Protein AF-A0AAT9K2T3-F1 (afdb_monomer)

Radius of gyration: 20.76 Å; Cα contacts (8 Å, |Δi|>4): 265; chains: 1; bounding box: 67×66×43 Å

pLDDT: mean 80.85, std 17.97, range [35.72, 98.5]

Nearest PDB structures (foldseek):
  6cz6-assembly1_D  TM=4.481E-01  e=4.795E-01  Mycobacterium tuberculosis H37Rv

Sequence (200 aa):
MRFNRRWRYGLGLSALLIVLGVQGRQQWQQQRWADTLGITASALPSDRLVTLADWQRRLEPRQFTPNQQQQLQPLLIRLQRLGISVELEAEPHDRYAGLWLPSQRQIRLNPRLLRSPTALLHSLSHESVHVAQSCRSNFLWGYSPVPLGLPTTPAARQRVDRSLLYQNYPGDRRVEYEAHTYAQQPEQVVQILNETCPES

Mean predicted aligned error: 9.8 Å

Organism: NCBI:txid2283154

Foldseek 3Di:
DDDDDDDDPDPPPVVVVVVVVVVVLQVVLQVQCCVPQVFNQHDDDDQACQAQVSLQSLLPVDGDDPVLNVLVGLLSVLLVLLVAGEGEDSHADDQDQWDDQQQVSYIYGHSNCSPDSQSNQLRSLLSLLQVLQSLQVPPPRHDGGDAPPDDFDPVQVVVQCPDPNNVPPPDDCNSSRRSSRCSNPSVVSSVSSPVRPDRD

Secondary structure (DSSP, 8-state):
---------SSHHHHHHHHHHHHHHHHHHHHHHHHHHS------S-S---SHHHHHHHHTT----HHHHHHHHHHHHHHHHTT-EEEE-SS--SS-SEEEEGGGTEEEE-GGGGG-HHHHHHHHHHHHHHHHHHHTTTS-TTSPP--------HHHHHHHHT-HHHHT--S-HHHHHHHH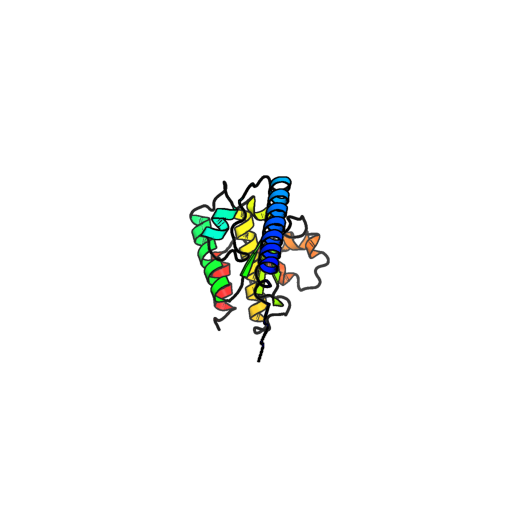HHTT-HHHHHHHHHHH----

Solvent-accessible surface area (backbone atoms only — not comparable to full-atom values): 11365 Å² total; per-residue (Å²): 136,94,82,89,77,87,88,89,83,74,73,64,64,61,54,50,52,51,52,52,52,54,51,53,51,50,53,51,42,41,51,54,39,28,76,74,69,76,39,80,47,76,88,68,98,62,93,58,52,67,47,65,69,50,51,41,61,60,24,47,97,48,69,65,51,74,67,53,45,67,40,45,44,60,40,39,53,51,39,48,72,71,65,36,47,40,34,69,45,86,63,69,71,90,83,59,60,52,44,66,36,50,70,71,36,32,38,38,30,31,50,65,35,52,81,34,60,66,57,36,53,26,37,53,23,21,38,48,38,44,50,24,19,29,30,66,69,69,68,58,68,56,53,78,59,42,66,81,79,62,80,64,43,72,68,22,42,52,53,47,74,71,29,77,82,48,70,77,51,90,64,71,64,59,39,54,19,33,20,54,47,38,15,86,34,40,66,59,41,44,51,49,35,61,75,41,42,76,80,131

Structure (mmCIF, N/CA/C/O backbone):
data_AF-A0AAT9K2T3-F1
#
_entry.id   AF-A0AAT9K2T3-F1
#
loop_
_atom_site.group_PDB
_atom_site.id
_atom_site.type_symbol
_atom_site.label_atom_id
_atom_site.label_alt_id
_atom_site.label_comp_id
_atom_site.label_asym_id
_atom_site.label_entity_id
_atom_site.label_seq_id
_atom_site.pdbx_PDB_ins_code
_atom_site.Cartn_x
_atom_site.Cartn_y
_atom_site.Cartn_z
_atom_site.occupancy
_atom_site.B_iso_or_equiv
_atom_site.auth_seq_id
_atom_site.auth_comp_id
_atom_site.auth_asym_id
_atom_site.auth_atom_id
_atom_site.pdbx_PDB_model_num
ATOM 1 N N . MET A 1 1 ? -50.226 -51.036 -0.347 1.00 38.22 1 MET A N 1
ATOM 2 C CA . MET A 1 1 ? -48.760 -51.092 -0.144 1.00 38.22 1 MET A CA 1
ATOM 3 C C . MET A 1 1 ? -48.348 -49.920 0.736 1.00 38.22 1 MET A C 1
ATOM 5 O O . MET A 1 1 ? -48.689 -48.790 0.418 1.00 38.22 1 MET A O 1
ATOM 9 N N . ARG A 1 2 ? -47.713 -50.194 1.883 1.00 43.47 2 ARG A N 1
ATOM 10 C CA . ARG A 1 2 ? -47.207 -49.183 2.826 1.00 43.47 2 ARG A CA 1
ATOM 11 C C . ARG A 1 2 ? -45.924 -48.569 2.262 1.00 43.47 2 ARG A C 1
ATOM 13 O O . ARG A 1 2 ? -44.988 -49.317 2.007 1.00 43.47 2 ARG A O 1
ATOM 20 N N . PHE A 1 3 ? -45.847 -47.243 2.160 1.00 35.72 3 PHE A N 1
ATOM 21 C CA . PHE A 1 3 ? -44.565 -46.543 2.067 1.00 35.72 3 PHE A CA 1
ATOM 22 C C . PHE A 1 3 ? -44.428 -45.551 3.216 1.00 35.72 3 PHE A C 1
ATOM 24 O O . PHE A 1 3 ? -45.118 -44.543 3.314 1.00 35.72 3 PHE A O 1
ATOM 31 N N . ASN A 1 4 ? -43.517 -45.917 4.107 1.00 43.00 4 ASN A N 1
ATOM 32 C CA . ASN A 1 4 ? -43.010 -45.143 5.219 1.00 43.00 4 ASN A CA 1
ATOM 33 C C . ASN A 1 4 ? -41.849 -44.294 4.672 1.00 43.00 4 ASN A C 1
ATOM 35 O O . ASN A 1 4 ? -40.888 -44.870 4.167 1.00 43.00 4 ASN A O 1
ATOM 39 N N . ARG A 1 5 ? -41.893 -42.962 4.765 1.00 43.00 5 ARG A N 1
ATOM 40 C CA . ARG A 1 5 ? -40.693 -42.115 4.624 1.00 43.00 5 ARG A CA 1
ATOM 41 C C . ARG A 1 5 ? -40.755 -40.947 5.607 1.00 43.00 5 ARG A C 1
ATOM 43 O O . ARG A 1 5 ? -41.203 -39.848 5.302 1.00 43.00 5 ARG A O 1
ATOM 50 N N . ARG A 1 6 ? -40.255 -41.236 6.815 1.00 47.97 6 ARG A N 1
ATOM 51 C CA . ARG A 1 6 ? -39.480 -40.292 7.637 1.00 47.97 6 ARG A CA 1
ATOM 52 C C . ARG A 1 6 ? -38.368 -39.656 6.786 1.00 47.97 6 ARG A C 1
ATOM 54 O O . ARG A 1 6 ? -37.962 -40.260 5.801 1.00 47.97 6 ARG A O 1
ATOM 61 N N . TRP A 1 7 ? -37.884 -38.500 7.248 1.00 40.47 7 TRP A N 1
ATOM 62 C CA . TRP A 1 7 ? -36.722 -37.688 6.825 1.00 40.47 7 TRP A CA 1
ATOM 63 C C . TRP A 1 7 ? -37.124 -36.268 6.403 1.00 40.47 7 TRP A C 1
ATOM 65 O O . TRP A 1 7 ? -37.109 -35.898 5.236 1.00 40.47 7 TRP A O 1
ATOM 75 N N . ARG A 1 8 ? -37.467 -35.451 7.407 1.00 42.19 8 ARG A N 1
ATOM 76 C CA . ARG A 1 8 ? -37.588 -33.988 7.305 1.00 42.19 8 ARG A CA 1
ATOM 77 C C . ARG A 1 8 ? -36.987 -33.285 8.532 1.00 42.19 8 ARG A C 1
ATOM 79 O O . ARG A 1 8 ? -37.580 -32.363 9.052 1.00 42.19 8 ARG A O 1
ATOM 86 N N . TYR A 1 9 ? -35.816 -33.706 9.012 1.00 43.44 9 TYR A N 1
ATOM 87 C CA . TYR A 1 9 ? -35.087 -32.982 10.070 1.00 43.44 9 TYR A CA 1
ATOM 88 C C . TYR A 1 9 ? -33.577 -33.206 9.921 1.00 43.44 9 TYR A C 1
ATOM 90 O O . TYR A 1 9 ? -32.985 -33.990 10.648 1.00 43.44 9 TYR A O 1
ATOM 98 N N . GLY A 1 10 ? -32.958 -32.575 8.921 1.00 39.00 10 GLY A N 1
ATOM 99 C CA . GLY A 1 10 ? -31.502 -32.658 8.709 1.00 39.00 10 GLY A CA 1
ATOM 100 C C . GLY A 1 10 ? -30.828 -31.335 8.340 1.00 39.00 10 GLY A C 1
ATOM 101 O O . GLY A 1 10 ? -29.620 -31.217 8.473 1.00 39.00 10 GLY A O 1
ATOM 102 N N . LEU A 1 11 ? -31.591 -30.318 7.928 1.00 43.44 11 LEU A N 1
ATOM 103 C CA . LEU A 1 11 ? -31.033 -29.054 7.426 1.00 43.44 11 LEU A CA 1
ATOM 104 C C . LEU A 1 11 ? -30.959 -27.933 8.482 1.00 43.44 11 LEU A C 1
ATOM 106 O O . LEU A 1 11 ? -30.308 -26.924 8.245 1.00 43.44 11 LEU A O 1
ATOM 110 N N . GLY A 1 12 ? -31.587 -28.099 9.654 1.00 38.41 12 GLY A N 1
ATOM 111 C CA . GLY A 1 12 ? -31.641 -27.053 10.689 1.00 38.41 12 GLY A CA 1
ATOM 112 C C . GLY A 1 12 ? -30.427 -27.004 11.624 1.00 38.41 12 GLY A C 1
ATOM 113 O O . GLY A 1 12 ? -29.966 -25.923 11.970 1.00 38.41 12 GLY A O 1
ATOM 114 N N . LEU A 1 13 ? -29.876 -28.160 12.010 1.00 41.47 13 LEU A N 1
ATOM 115 C CA . LEU A 1 13 ? -28.789 -28.249 13.000 1.00 41.47 13 LEU A CA 1
ATOM 116 C C . LEU A 1 13 ? -27.430 -27.812 12.438 1.00 41.47 13 LEU A C 1
ATOM 118 O O . LEU A 1 13 ? -26.680 -27.119 13.120 1.00 41.47 13 LEU A O 1
ATOM 122 N N . SER A 1 14 ? -27.127 -28.159 11.185 1.00 42.78 14 SER A N 1
ATOM 123 C CA . SER A 1 14 ? -25.863 -27.784 10.539 1.00 42.78 14 SER A CA 1
ATOM 124 C C . SER A 1 14 ? -25.768 -26.278 10.290 1.00 42.78 14 SER A C 1
ATOM 126 O O . SER A 1 14 ? -24.722 -25.688 10.538 1.00 42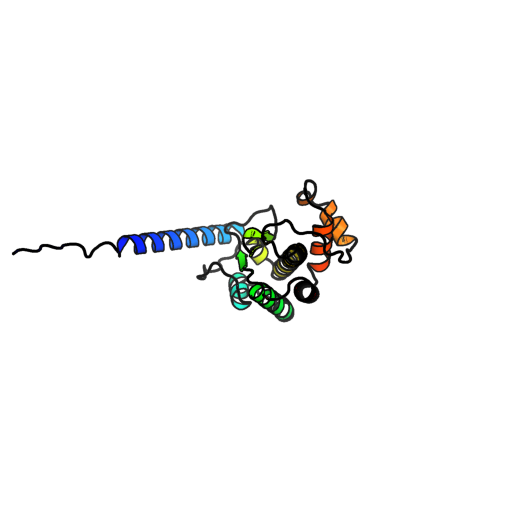.78 14 SER A O 1
ATOM 128 N N . ALA A 1 15 ? -26.864 -25.635 9.873 1.00 46.19 15 ALA A N 1
ATOM 129 C CA . ALA A 1 15 ? -26.910 -24.183 9.709 1.00 46.19 15 ALA A CA 1
ATOM 130 C C . ALA A 1 15 ? -26.768 -23.452 11.056 1.00 46.19 15 ALA A C 1
ATOM 132 O O . ALA A 1 15 ? -26.025 -22.477 11.140 1.00 46.19 15 ALA A O 1
ATOM 133 N N . LEU A 1 16 ? -27.406 -23.954 12.122 1.00 47.34 16 LEU A N 1
ATOM 134 C CA . LEU A 1 16 ? -27.295 -23.374 13.465 1.00 47.34 16 LEU A CA 1
ATOM 135 C C . LEU A 1 16 ? -25.858 -23.441 14.008 1.00 47.34 16 LEU A C 1
ATOM 137 O O . LEU A 1 16 ? -25.359 -22.460 14.550 1.00 47.34 16 LEU A O 1
ATOM 141 N N . LEU A 1 17 ? -25.174 -24.577 13.829 1.00 50.47 17 LEU A N 1
ATOM 142 C CA . LEU A 1 17 ? -23.786 -24.765 14.267 1.00 50.47 17 LEU A CA 1
ATOM 143 C C . LEU A 1 17 ? -22.800 -23.888 13.482 1.00 50.47 17 LEU A C 1
ATOM 145 O O . LEU A 1 17 ? -21.869 -23.342 14.071 1.00 50.47 17 LEU A O 1
ATOM 149 N N . ILE A 1 18 ? -23.020 -23.707 12.1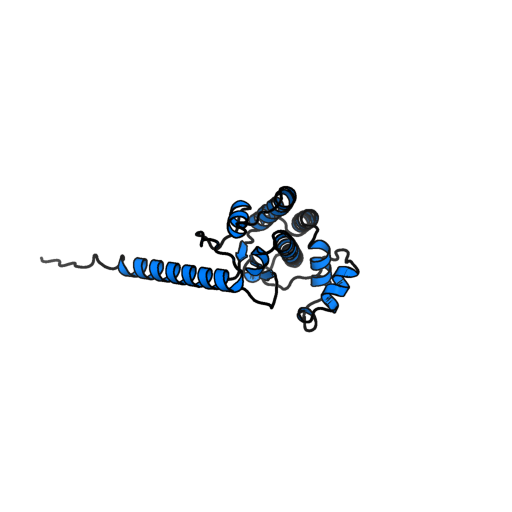76 1.00 56.25 18 ILE A N 1
ATOM 150 C CA . ILE A 1 18 ? -22.214 -22.802 11.344 1.00 56.25 18 ILE A CA 1
ATOM 151 C C . ILE A 1 18 ? -22.405 -21.348 11.795 1.00 56.25 18 ILE A C 1
ATOM 153 O O . ILE A 1 18 ? -21.423 -20.633 11.974 1.00 56.25 18 ILE A O 1
ATOM 157 N N . VAL A 1 19 ? -23.647 -20.917 12.037 1.00 52.69 19 VAL A N 1
ATOM 158 C CA . VAL A 1 19 ? -23.946 -19.553 12.503 1.00 52.69 19 VAL A CA 1
ATOM 159 C C . VAL A 1 19 ? -23.335 -19.289 13.883 1.00 52.69 19 VAL A C 1
ATOM 161 O O . VAL A 1 19 ? -22.675 -18.268 14.061 1.00 52.69 19 VAL A O 1
ATOM 164 N N . LEU A 1 20 ? -23.468 -20.226 14.828 1.00 59.44 20 LEU A N 1
ATOM 165 C CA . LEU A 1 20 ? -22.867 -20.116 16.164 1.00 59.44 20 LEU A CA 1
ATOM 166 C C . LEU A 1 20 ? -21.330 -20.090 16.111 1.00 59.44 20 LEU A C 1
ATOM 168 O O . LEU A 1 20 ? -20.702 -19.308 16.823 1.00 59.44 20 LEU A O 1
ATOM 172 N N . GLY A 1 21 ? -20.715 -20.895 15.239 1.00 58.31 21 GLY A N 1
ATOM 173 C CA . GLY A 1 21 ? -19.263 -20.905 15.043 1.00 58.31 21 GLY A CA 1
ATOM 174 C C . GLY A 1 21 ? -18.723 -19.602 14.441 1.00 58.31 21 GLY A C 1
ATOM 175 O O . GLY A 1 21 ? -17.701 -19.087 14.897 1.00 58.31 21 GLY A O 1
ATOM 176 N N . VAL A 1 22 ? -19.422 -19.032 13.452 1.00 58.19 22 VAL A N 1
ATOM 177 C CA . VAL A 1 22 ? -19.062 -17.740 12.838 1.00 58.19 22 VAL A CA 1
ATOM 178 C C . VAL A 1 22 ? -19.217 -16.596 13.842 1.00 58.19 22 VAL A C 1
ATOM 180 O O . VAL A 1 22 ? -18.306 -15.779 13.974 1.00 58.19 22 VAL A O 1
ATOM 183 N N . GLN A 1 23 ? -20.319 -16.570 14.597 1.00 60.38 23 GLN A N 1
ATOM 184 C CA . GLN A 1 23 ? -20.562 -15.557 15.628 1.00 60.38 23 GLN A CA 1
ATOM 185 C C . GLN A 1 23 ? -19.525 -15.624 16.757 1.00 60.38 23 GLN A C 1
ATOM 187 O O . GLN A 1 23 ? -18.957 -14.597 17.122 1.00 60.38 23 GLN A O 1
ATOM 192 N N . GLY A 1 24 ? -19.203 -16.824 17.253 1.00 63.22 24 GLY A N 1
ATOM 193 C CA . GLY A 1 24 ? -18.192 -17.002 18.299 1.00 63.22 24 GLY A CA 1
ATOM 194 C C . GLY A 1 24 ? -16.796 -16.545 17.863 1.00 63.22 24 GLY A C 1
ATOM 195 O O . GLY A 1 24 ? -16.094 -15.877 18.623 1.00 63.22 24 GLY A O 1
ATOM 196 N N . ARG A 1 25 ? -16.405 -16.829 16.612 1.00 63.31 25 ARG A N 1
ATOM 197 C CA . ARG A 1 25 ? -15.122 -16.372 16.054 1.00 63.31 25 ARG A CA 1
ATOM 198 C C . ARG A 1 25 ? -15.059 -14.849 15.931 1.00 63.31 25 ARG A C 1
ATOM 200 O O . ARG A 1 25 ? -14.045 -14.258 16.296 1.00 63.31 25 ARG A O 1
ATOM 207 N N . GLN A 1 26 ? -16.131 -14.219 15.451 1.00 64.25 26 GLN A N 1
ATOM 208 C CA . GLN A 1 26 ? -16.213 -12.761 15.331 1.00 64.25 26 GLN A CA 1
ATOM 209 C C . GLN A 1 26 ? -16.129 -12.079 16.698 1.00 64.25 26 GLN A C 1
ATOM 211 O O . GLN A 1 26 ? -15.346 -11.148 16.875 1.00 64.25 26 GLN A O 1
ATOM 216 N N . GLN A 1 27 ? -16.874 -12.582 17.681 1.00 66.56 27 GLN A N 1
ATOM 217 C CA . GLN A 1 27 ? -16.898 -12.028 19.032 1.00 66.56 27 GLN A CA 1
ATOM 218 C C . GLN A 1 27 ? -15.528 -12.145 19.720 1.00 66.56 27 GLN A C 1
ATOM 220 O O . GLN A 1 27 ? -15.064 -11.203 20.363 1.00 66.56 27 GLN A O 1
ATOM 225 N N . TRP A 1 28 ? -14.823 -13.261 19.507 1.00 67.88 28 TRP A N 1
ATOM 226 C CA . TRP A 1 28 ? -13.450 -13.441 19.980 1.00 67.88 28 TRP A CA 1
ATOM 227 C C . TRP A 1 28 ? -12.461 -12.454 19.336 1.00 67.88 28 TRP A C 1
ATOM 229 O O . TRP A 1 28 ? -11.635 -11.864 20.035 1.00 67.88 28 TRP A O 1
ATOM 239 N N . GLN A 1 29 ? -12.555 -12.227 18.020 1.00 68.38 29 GLN A N 1
ATOM 240 C CA . GLN A 1 29 ? -11.700 -11.258 17.320 1.00 68.38 29 GLN A CA 1
ATOM 241 C C . GLN A 1 29 ? -11.932 -9.830 17.825 1.00 68.38 29 GLN A C 1
ATOM 243 O O . GLN A 1 29 ? -10.971 -9.099 18.060 1.00 68.38 29 GLN A O 1
ATOM 248 N N . GLN A 1 30 ? -13.194 -9.449 18.040 1.00 68.25 30 GLN A N 1
ATOM 249 C CA . GLN A 1 30 ? -13.545 -8.140 18.591 1.00 68.25 30 GLN A CA 1
ATOM 250 C C . GLN A 1 30 ? -12.942 -7.924 19.974 1.00 68.25 30 GLN A C 1
ATOM 252 O O . GLN A 1 30 ? -12.357 -6.870 20.213 1.00 68.25 30 GLN A O 1
ATOM 257 N N . GLN A 1 31 ? -13.040 -8.919 20.861 1.00 69.50 31 GLN A N 1
ATOM 258 C CA . GLN A 1 31 ? -12.459 -8.820 22.197 1.00 69.50 31 GLN A CA 1
ATOM 259 C C . GLN A 1 31 ? -10.939 -8.629 22.117 1.00 69.50 31 GLN A C 1
ATOM 261 O O . GLN A 1 31 ? -10.398 -7.690 22.691 1.00 69.50 31 GLN A O 1
ATOM 266 N N . ARG A 1 32 ? -10.255 -9.438 21.298 1.00 71.75 32 ARG A N 1
ATOM 267 C CA . ARG A 1 32 ? -8.808 -9.314 21.048 1.00 71.75 32 ARG A CA 1
ATOM 268 C C . ARG A 1 32 ? -8.412 -7.930 20.525 1.00 71.75 32 ARG A C 1
ATOM 270 O O . ARG A 1 32 ? -7.390 -7.384 20.946 1.00 71.75 32 ARG A O 1
ATOM 277 N N . TRP A 1 33 ? -9.180 -7.366 19.592 1.00 73.19 33 TRP A N 1
ATOM 278 C CA . TRP A 1 33 ? -8.918 -6.030 19.050 1.00 73.19 33 TRP A CA 1
ATOM 279 C C . TRP A 1 33 ? -9.200 -4.938 20.077 1.00 73.19 33 TRP A C 1
ATOM 281 O O . TRP A 1 33 ? -8.404 -4.010 20.179 1.00 73.19 33 TRP A O 1
ATOM 291 N N . ALA A 1 34 ? -10.265 -5.053 20.868 1.00 71.69 34 ALA A N 1
ATOM 292 C CA . ALA A 1 34 ? -10.543 -4.124 21.957 1.00 71.69 34 ALA A CA 1
ATOM 293 C C . ALA A 1 34 ? -9.389 -4.112 22.969 1.00 71.69 34 ALA A C 1
ATOM 295 O O . ALA A 1 34 ? -8.832 -3.047 23.236 1.00 71.69 34 ALA A O 1
ATOM 296 N N . ASP A 1 35 ? -8.954 -5.291 23.418 1.00 72.44 35 ASP A N 1
ATOM 297 C CA . ASP A 1 35 ? -7.878 -5.454 24.400 1.00 72.44 35 ASP A CA 1
ATOM 298 C C . ASP A 1 35 ? -6.530 -4.927 23.876 1.00 72.44 35 ASP A C 1
ATOM 300 O O . ASP A 1 35 ? -5.777 -4.274 24.596 1.00 72.44 35 ASP A O 1
ATOM 304 N N . THR A 1 36 ? -6.217 -5.182 22.599 1.00 65.94 36 THR A N 1
ATOM 305 C CA . THR A 1 36 ? -4.901 -4.844 22.026 1.00 65.94 36 THR A CA 1
ATOM 306 C C . THR A 1 36 ? -4.850 -3.435 21.449 1.00 65.94 36 THR A C 1
ATOM 308 O O . THR A 1 36 ? -3.809 -2.777 21.500 1.00 65.94 36 THR A O 1
ATOM 311 N N . LEU A 1 37 ? -5.945 -2.982 20.830 1.00 69.56 37 LEU A N 1
ATOM 312 C CA . LEU A 1 37 ? -6.004 -1.754 20.037 1.00 69.56 37 LEU A CA 1
ATOM 313 C C . LEU A 1 37 ? -6.676 -0.591 20.763 1.00 69.56 37 LEU A C 1
ATOM 315 O O . LEU A 1 37 ? -6.366 0.551 20.413 1.00 69.56 37 LEU A O 1
ATOM 319 N N . GLY A 1 38 ? -7.523 -0.861 21.762 1.00 63.91 38 GLY A N 1
ATOM 320 C CA . GLY A 1 38 ? -8.416 0.130 22.366 1.00 63.91 38 GLY A CA 1
ATOM 321 C C . GLY A 1 38 ? -9.535 0.568 21.414 1.00 63.91 38 GLY A C 1
ATOM 322 O O . GLY A 1 38 ? -10.011 1.696 21.504 1.00 63.91 38 GLY A O 1
ATOM 323 N N . ILE A 1 39 ? -9.892 -0.284 20.446 1.00 62.56 39 ILE A N 1
ATOM 324 C CA . ILE A 1 39 ? -10.915 -0.019 19.426 1.00 62.56 39 ILE A CA 1
ATOM 325 C C . ILE A 1 39 ? -12.056 -1.013 19.647 1.00 62.56 39 ILE A C 1
ATOM 327 O O . ILE A 1 39 ? -11.852 -2.218 19.546 1.00 62.56 39 ILE A O 1
ATOM 331 N N . THR A 1 40 ? -13.257 -0.515 19.933 1.00 58.69 40 THR A N 1
ATOM 332 C CA . THR A 1 40 ? -14.465 -1.321 20.195 1.00 58.69 40 THR A CA 1
ATOM 333 C C . THR A 1 40 ? -15.299 -1.582 18.935 1.00 58.69 40 THR A C 1
ATOM 335 O O . THR A 1 40 ? -16.471 -1.941 19.035 1.00 58.69 40 THR A O 1
ATOM 338 N N . ALA A 1 41 ? -14.712 -1.387 17.746 1.00 55.81 41 ALA A N 1
ATOM 339 C CA . ALA A 1 41 ? -15.420 -1.433 16.470 1.00 55.81 41 ALA A CA 1
ATOM 340 C C . ALA A 1 41 ? -16.231 -2.732 16.310 1.00 55.81 41 ALA A C 1
ATOM 342 O O . ALA A 1 41 ? -15.727 -3.851 16.453 1.00 55.81 41 ALA A O 1
ATOM 343 N N . SER A 1 42 ? -17.515 -2.573 15.999 1.00 51.69 42 SER A N 1
ATOM 344 C CA . SER A 1 42 ? -18.462 -3.662 15.779 1.00 51.69 42 SER A CA 1
ATOM 345 C C . SER A 1 42 ? -18.025 -4.539 14.600 1.00 51.69 42 SER A C 1
ATOM 347 O O . SER A 1 42 ? -17.562 -4.044 13.571 1.00 51.69 42 SER A O 1
ATOM 349 N N . ALA A 1 43 ? -18.175 -5.859 14.729 1.00 47.91 43 ALA A N 1
ATOM 350 C CA . ALA A 1 43 ? -18.007 -6.810 13.645 1.00 47.91 43 ALA A CA 1
ATOM 351 C C . ALA A 1 43 ? -19.102 -6.544 12.610 1.00 47.91 43 ALA A C 1
ATOM 353 O O . ALA A 1 43 ? -20.269 -6.857 12.825 1.00 47.91 43 ALA A O 1
ATOM 354 N N . LEU A 1 44 ? -18.730 -5.924 11.494 1.00 51.06 44 LEU A N 1
ATOM 355 C CA . LEU A 1 44 ? -19.618 -5.804 10.347 1.00 51.06 44 LEU A CA 1
ATOM 356 C C . LEU A 1 44 ? -19.486 -7.047 9.463 1.00 51.06 44 LEU A C 1
ATOM 358 O O . LEU A 1 44 ? -18.367 -7.539 9.278 1.00 51.06 44 LEU A O 1
ATOM 362 N N . PRO A 1 45 ? -20.599 -7.552 8.908 1.00 40.97 45 PRO A N 1
ATOM 363 C CA . PRO A 1 45 ? -20.578 -8.697 8.017 1.00 40.97 45 PRO A CA 1
ATOM 364 C C . PRO A 1 45 ? -19.929 -8.298 6.687 1.00 40.97 45 PRO A C 1
ATOM 366 O O . PRO A 1 45 ? -20.557 -7.672 5.839 1.00 40.97 45 PRO A O 1
ATOM 369 N N . SER A 1 46 ? -18.643 -8.601 6.533 1.00 49.53 46 SER A N 1
ATOM 370 C CA . SER A 1 46 ? -18.041 -9.221 5.343 1.00 49.53 46 SER A CA 1
ATOM 371 C C . SER A 1 46 ? -16.518 -9.142 5.413 1.00 49.53 46 SER A C 1
ATOM 373 O O . SER A 1 46 ? -15.935 -8.127 5.794 1.00 49.53 46 SER A O 1
ATOM 375 N N . ASP A 1 47 ? -15.891 -10.225 4.970 1.00 51.19 47 ASP A N 1
ATOM 376 C CA . ASP A 1 47 ? -14.454 -10.366 4.745 1.00 51.19 47 ASP A CA 1
ATOM 377 C C . ASP A 1 47 ? -13.983 -9.605 3.486 1.00 51.19 47 ASP A C 1
ATOM 379 O O . ASP A 1 47 ? -13.008 -9.992 2.863 1.00 51.19 47 ASP A O 1
ATOM 383 N N . ARG A 1 48 ? -14.677 -8.549 3.031 1.00 56.41 48 ARG A N 1
ATOM 384 C CA . ARG A 1 48 ? -14.213 -7.728 1.900 1.00 56.41 48 ARG A CA 1
ATOM 385 C C . ARG A 1 48 ? -14.411 -6.255 2.215 1.00 56.41 48 ARG A C 1
ATOM 387 O O . ARG A 1 48 ? -15.525 -5.744 2.173 1.00 56.41 48 ARG A O 1
ATOM 394 N N . LEU A 1 49 ? -13.319 -5.562 2.512 1.00 67.12 49 LEU A N 1
ATOM 395 C CA . LEU A 1 49 ? -13.322 -4.119 2.730 1.00 67.12 49 LEU A CA 1
ATOM 396 C C . LEU A 1 49 ? -13.207 -3.431 1.366 1.00 67.12 49 LEU A C 1
ATOM 398 O O . LEU A 1 49 ? -12.137 -2.978 0.962 1.00 67.12 49 LEU A O 1
ATOM 402 N N . VAL A 1 50 ? -14.315 -3.448 0.621 1.00 71.75 50 VAL A N 1
ATOM 403 C CA . VAL A 1 50 ? -14.353 -3.055 -0.798 1.00 71.75 50 VAL A CA 1
ATOM 404 C C . VAL A 1 50 ? -14.486 -1.545 -0.958 1.00 71.75 50 VAL A C 1
ATOM 406 O O . VAL A 1 50 ? -13.890 -0.959 -1.856 1.00 71.75 50 VAL A O 1
ATOM 409 N N . THR A 1 51 ? -15.275 -0.901 -0.101 1.00 82.19 51 THR A N 1
ATOM 410 C CA . THR A 1 51 ? -15.647 0.507 -0.259 1.00 82.19 51 THR A CA 1
ATOM 411 C C . THR A 1 51 ? -14.997 1.398 0.793 1.00 82.19 51 THR A C 1
ATOM 413 O O . THR A 1 51 ? -14.656 0.960 1.893 1.00 82.19 51 THR A O 1
ATOM 416 N N . LEU A 1 52 ? -14.889 2.696 0.493 1.00 86.25 52 LEU A N 1
ATOM 417 C CA . LEU A 1 52 ? -14.467 3.702 1.474 1.00 86.25 52 LEU A CA 1
ATOM 418 C C . LEU A 1 52 ? -15.343 3.664 2.741 1.00 86.25 52 LEU A C 1
ATOM 420 O O . LEU A 1 52 ? -14.829 3.806 3.848 1.00 86.25 52 LEU A O 1
ATOM 424 N N . ALA A 1 53 ? -16.649 3.425 2.588 1.00 85.88 53 ALA A N 1
ATOM 425 C CA . ALA A 1 53 ? -17.582 3.323 3.706 1.00 85.88 53 ALA A CA 1
ATOM 426 C C . ALA A 1 53 ? -17.294 2.108 4.605 1.00 85.88 53 ALA A C 1
ATOM 428 O O . ALA A 1 53 ? -17.479 2.182 5.819 1.00 85.88 53 ALA A O 1
ATOM 429 N N . ASP A 1 54 ? -16.809 0.997 4.044 1.00 85.31 54 ASP A N 1
ATOM 430 C CA . ASP A 1 54 ? -16.393 -0.167 4.833 1.00 85.31 54 ASP A CA 1
ATOM 431 C C . ASP A 1 54 ? -15.210 0.184 5.731 1.00 85.31 54 ASP A C 1
ATOM 433 O O . ASP A 1 54 ? -15.246 -0.072 6.935 1.00 85.31 54 ASP A O 1
ATOM 437 N N . TRP A 1 55 ? -14.198 0.841 5.164 1.00 86.62 55 TRP A N 1
ATOM 438 C CA . TRP A 1 55 ? -13.014 1.271 5.905 1.00 86.62 55 TRP A CA 1
ATOM 439 C C . TRP A 1 55 ? -13.325 2.340 6.949 1.00 86.62 55 TRP A C 1
ATOM 441 O O . TRP A 1 55 ? -12.847 2.251 8.079 1.00 86.62 55 TRP A O 1
ATOM 451 N N . GLN A 1 56 ? -14.169 3.313 6.608 1.00 87.38 56 GLN A N 1
ATOM 452 C CA . GLN A 1 56 ? -14.571 4.377 7.522 1.00 87.38 56 GLN A CA 1
ATOM 453 C C . GLN A 1 56 ? -15.262 3.812 8.771 1.00 87.38 56 GLN A C 1
ATOM 455 O O . GLN A 1 56 ? -14.930 4.208 9.886 1.00 87.38 56 GLN A O 1
ATOM 460 N N . ARG A 1 57 ? -16.135 2.810 8.609 1.00 84.12 57 ARG A N 1
ATOM 461 C CA . ARG A 1 57 ? -16.781 2.130 9.743 1.00 84.12 57 ARG A CA 1
ATOM 462 C C . ARG A 1 57 ? -15.792 1.388 10.648 1.00 84.12 57 ARG A C 1
ATOM 464 O O . ARG A 1 57 ? -16.039 1.254 11.840 1.00 84.12 57 ARG A O 1
ATOM 471 N N . ARG A 1 58 ? -14.665 0.900 10.115 1.00 80.94 58 ARG A N 1
ATOM 472 C CA . ARG A 1 58 ? -13.626 0.222 10.919 1.00 80.94 58 ARG A CA 1
ATOM 473 C C . ARG A 1 58 ? -12.714 1.175 11.682 1.00 80.94 58 ARG A C 1
ATOM 475 O O . ARG A 1 58 ? -12.073 0.744 12.635 1.00 80.94 58 ARG A O 1
ATOM 482 N N . LEU A 1 59 ? -12.647 2.439 11.277 1.00 84.62 59 LEU A N 1
ATOM 483 C CA . LEU A 1 59 ? -11.794 3.438 11.915 1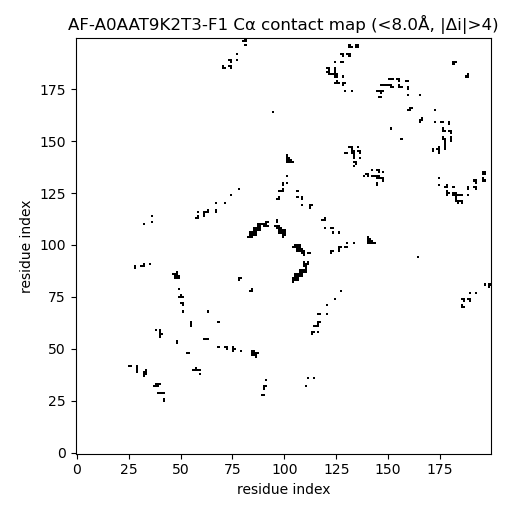.00 84.62 59 LEU A CA 1
ATOM 484 C C . LEU A 1 59 ? -12.450 4.141 13.108 1.00 84.62 59 LEU A C 1
ATOM 486 O O . LEU A 1 59 ? -11.730 4.768 13.887 1.00 84.62 59 LEU A O 1
ATOM 490 N N . GLU A 1 60 ? -13.771 4.043 13.284 1.00 76.19 60 GLU A N 1
ATOM 491 C CA . GLU A 1 60 ? -14.498 4.791 14.315 1.00 76.19 60 GLU A CA 1
ATOM 492 C C . GLU A 1 60 ? -13.900 4.626 15.733 1.00 76.19 60 GLU A C 1
ATOM 494 O O . GLU A 1 60 ? -13.512 3.522 16.128 1.00 76.19 60 GLU A O 1
ATOM 499 N N . PRO A 1 61 ? -13.789 5.724 16.514 1.00 76.75 61 PRO A N 1
ATOM 500 C CA . PRO A 1 61 ? -14.289 7.078 16.227 1.00 76.75 61 PRO A CA 1
ATOM 501 C C . PRO A 1 61 ? -13.385 7.914 15.298 1.00 76.75 61 PRO A C 1
ATOM 503 O O . PRO A 1 61 ? -13.687 9.074 15.028 1.00 76.75 61 PRO A O 1
ATOM 506 N N . ARG A 1 62 ? -12.263 7.367 14.814 1.00 85.44 62 ARG A N 1
ATOM 507 C CA . ARG A 1 62 ? -11.377 8.060 13.865 1.00 85.44 62 ARG A CA 1
ATOM 508 C C . ARG A 1 62 ? -11.992 8.054 12.470 1.00 85.44 62 ARG A C 1
ATOM 510 O O . ARG A 1 62 ? -12.764 7.168 12.109 1.00 85.44 62 ARG A O 1
ATOM 517 N N . GLN A 1 63 ? -11.621 9.043 11.665 1.00 88.25 63 GLN A N 1
ATOM 518 C CA . GLN A 1 63 ? -12.125 9.177 10.303 1.00 88.25 63 GLN A CA 1
ATOM 519 C C . GLN A 1 63 ? -11.018 9.588 9.34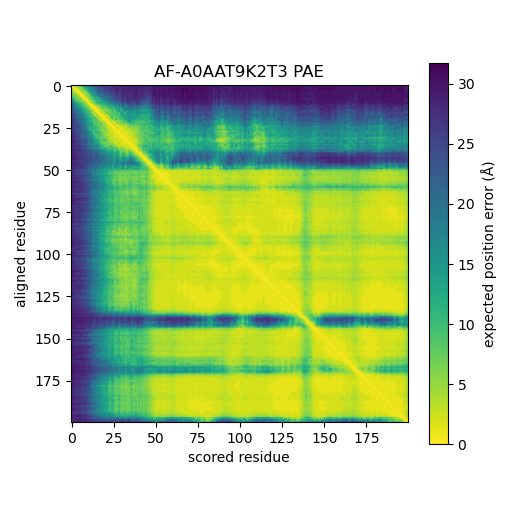4 1.00 88.25 63 GLN A C 1
ATOM 521 O O . GLN A 1 63 ? -10.066 10.265 9.741 1.00 88.25 63 GLN A O 1
ATOM 526 N N . PHE A 1 64 ? -11.145 9.174 8.085 1.00 91.19 64 PHE A N 1
ATOM 527 C CA . PHE A 1 64 ? -10.339 9.752 7.019 1.00 91.19 64 PHE A CA 1
ATOM 528 C C . PHE A 1 64 ? -10.732 11.214 6.835 1.00 91.19 64 PHE A C 1
ATOM 530 O O . PHE A 1 64 ? -11.920 11.540 6.768 1.00 91.19 64 PHE A O 1
ATOM 537 N N . THR A 1 65 ? -9.743 12.092 6.699 1.00 95.00 65 THR A N 1
ATOM 538 C CA . THR A 1 65 ? -10.000 13.471 6.271 1.00 95.00 65 THR A CA 1
ATOM 539 C C . THR A 1 65 ? -10.560 13.487 4.844 1.00 95.00 65 THR A C 1
ATOM 541 O O . THR A 1 65 ? -10.320 12.541 4.090 1.00 95.00 65 THR A O 1
ATOM 544 N N . PRO A 1 66 ? -11.248 14.558 4.410 1.00 95.69 66 PRO A N 1
ATOM 545 C CA . PRO A 1 66 ? -11.738 14.662 3.033 1.00 95.69 66 PRO A CA 1
ATOM 546 C C . PRO A 1 66 ? -10.649 14.423 1.975 1.00 95.69 66 PRO A C 1
ATOM 548 O O . PRO A 1 66 ? -10.887 13.720 0.998 1.00 95.69 66 PRO A O 1
ATOM 551 N N . ASN A 1 67 ? -9.428 14.916 2.210 1.00 95.56 67 ASN A N 1
ATOM 552 C CA . ASN A 1 67 ? -8.288 14.662 1.327 1.00 95.56 67 ASN A CA 1
ATOM 553 C C . ASN A 1 67 ? -7.915 13.168 1.283 1.00 95.56 67 ASN A C 1
ATOM 555 O O . ASN A 1 67 ? -7.764 12.582 0.218 1.00 95.56 67 ASN A O 1
ATOM 559 N N . GLN A 1 68 ? -7.843 12.506 2.441 1.00 95.94 68 GLN A N 1
ATOM 560 C CA . GLN A 1 68 ? -7.560 11.068 2.489 1.00 95.94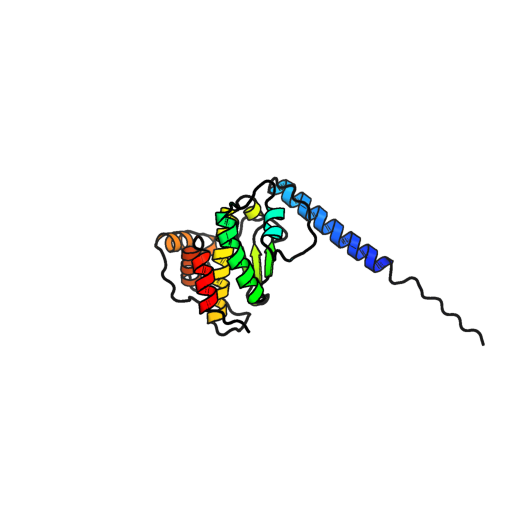 68 GLN A CA 1
ATOM 561 C C . GLN A 1 68 ? -8.649 10.237 1.806 1.00 95.94 68 GLN A C 1
ATOM 563 O O . GLN A 1 68 ? -8.340 9.228 1.182 1.00 95.94 68 GLN A O 1
ATOM 568 N N . GLN A 1 69 ? -9.913 10.656 1.891 1.00 94.75 69 GLN A N 1
ATOM 569 C CA . GLN A 1 69 ? -11.017 10.011 1.179 1.00 94.75 69 GLN A CA 1
ATOM 570 C C . GLN A 1 69 ? -10.845 10.137 -0.342 1.00 94.75 69 GLN A C 1
ATOM 572 O O . GLN A 1 69 ? -10.957 9.134 -1.047 1.00 94.75 69 GLN A O 1
ATOM 577 N N . GLN A 1 70 ? -10.501 11.335 -0.830 1.00 95.06 70 GLN A N 1
ATOM 578 C CA . GLN A 1 70 ? -10.220 11.601 -2.247 1.00 95.06 70 GLN A CA 1
ATOM 579 C C . GLN A 1 70 ? -9.029 10.795 -2.776 1.00 95.06 70 GLN A C 1
ATOM 581 O O . GLN A 1 70 ? -9.035 10.392 -3.934 1.00 95.06 70 GLN A O 1
ATOM 586 N N . GLN A 1 71 ? -8.042 10.515 -1.928 1.00 94.31 71 GLN A N 1
ATOM 587 C CA . GLN A 1 71 ? -6.874 9.705 -2.272 1.00 94.31 71 GLN A CA 1
ATOM 588 C C . GLN A 1 71 ? -7.145 8.195 -2.210 1.00 94.31 71 GLN A C 1
ATOM 590 O O . GLN A 1 71 ? -6.706 7.437 -3.074 1.00 94.31 71 GLN A O 1
ATOM 595 N N . LEU A 1 72 ? -7.874 7.741 -1.189 1.00 93.50 72 LEU A N 1
ATOM 596 C CA . LEU A 1 72 ? -8.137 6.324 -0.947 1.00 93.50 72 LEU A CA 1
ATOM 597 C C . LEU A 1 72 ? -9.168 5.750 -1.923 1.00 93.50 72 LEU A C 1
ATOM 599 O O . LEU A 1 72 ? -9.022 4.619 -2.385 1.00 93.50 72 LEU A O 1
ATOM 603 N N . GLN A 1 73 ? -10.223 6.507 -2.231 1.00 94.44 73 GLN A N 1
ATOM 604 C CA . GLN A 1 73 ? -11.335 6.007 -3.034 1.00 94.44 73 GLN A CA 1
ATOM 605 C C . GLN A 1 73 ? -10.909 5.563 -4.449 1.00 94.44 73 GLN A C 1
ATOM 607 O O . GLN A 1 73 ? -11.269 4.445 -4.827 1.00 94.44 73 GLN A O 1
ATOM 612 N N . PRO A 1 74 ? -10.127 6.339 -5.227 1.00 95.44 74 PRO A N 1
ATOM 613 C CA . PRO A 1 74 ? -9.652 5.903 -6.540 1.00 95.44 74 PRO A CA 1
ATOM 614 C C . PRO A 1 74 ? -8.782 4.647 -6.467 1.00 95.44 74 PRO A C 1
ATOM 616 O O . PRO A 1 74 ? -8.905 3.770 -7.320 1.00 95.44 74 PRO A O 1
ATOM 619 N N . LEU A 1 75 ? -7.950 4.530 -5.427 1.00 95.38 75 LEU A N 1
ATOM 620 C CA . LEU A 1 75 ? -7.097 3.365 -5.216 1.00 95.38 75 LEU A CA 1
ATOM 621 C C . LEU A 1 75 ? -7.924 2.099 -4.960 1.00 95.38 75 LEU A C 1
ATOM 623 O O . LEU A 1 75 ? -7.710 1.088 -5.626 1.00 95.38 75 LEU A O 1
ATOM 627 N N . LEU A 1 76 ? -8.919 2.167 -4.068 1.00 94.31 76 LEU A N 1
ATOM 628 C CA . LEU A 1 76 ? -9.834 1.049 -3.804 1.00 94.31 76 LEU A CA 1
ATOM 629 C C . LEU A 1 76 ? -10.615 0.640 -5.059 1.00 94.31 76 LEU A C 1
ATOM 631 O O . LEU A 1 76 ? -10.676 -0.545 -5.380 1.00 94.31 76 LEU A O 1
ATOM 635 N N . ILE A 1 77 ? -11.158 1.613 -5.802 1.00 93.19 77 ILE A N 1
ATOM 636 C CA . ILE A 1 77 ? -11.867 1.355 -7.066 1.00 93.19 77 ILE A CA 1
ATOM 637 C C . ILE A 1 77 ? -10.941 0.651 -8.059 1.00 93.19 77 ILE A C 1
ATOM 639 O O . ILE A 1 77 ? -11.350 -0.306 -8.719 1.00 93.19 77 ILE A O 1
ATOM 643 N N . ARG A 1 78 ? -9.689 1.107 -8.173 1.00 93.94 78 ARG A N 1
ATOM 644 C CA . ARG A 1 78 ? -8.735 0.532 -9.116 1.00 93.94 78 ARG A CA 1
ATOM 645 C C . ARG A 1 78 ? -8.369 -0.905 -8.755 1.00 93.94 78 ARG A C 1
ATOM 647 O O . ARG A 1 78 ? -8.439 -1.772 -9.621 1.00 93.94 78 ARG A O 1
ATOM 654 N N . LEU A 1 79 ? -8.051 -1.175 -7.490 1.00 93.56 79 LEU A N 1
ATOM 655 C CA . LEU A 1 79 ? -7.784 -2.533 -7.000 1.00 93.56 79 LEU A CA 1
ATOM 656 C C . LEU A 1 79 ? -8.994 -3.455 -7.216 1.00 93.56 79 LEU A C 1
ATOM 658 O O . LEU A 1 79 ? -8.838 -4.578 -7.693 1.00 93.56 79 LEU A O 1
ATOM 662 N N . GLN A 1 80 ? -10.207 -2.957 -6.961 1.00 91.69 80 GLN A N 1
ATOM 663 C CA . GLN A 1 80 ? -11.437 -3.709 -7.193 1.00 91.69 80 GLN A CA 1
ATOM 664 C C . GLN A 1 80 ? -11.608 -4.099 -8.670 1.00 91.69 80 GLN A C 1
ATOM 666 O O . GLN A 1 80 ? -11.961 -5.243 -8.952 1.00 91.69 80 GLN A O 1
ATOM 671 N N . ARG A 1 81 ? -11.344 -3.186 -9.616 1.00 91.06 81 ARG A N 1
ATOM 672 C CA . ARG A 1 81 ? -11.414 -3.481 -11.063 1.00 91.06 81 ARG A CA 1
ATOM 673 C C . ARG A 1 81 ? -10.391 -4.523 -11.506 1.00 91.06 81 ARG A C 1
ATOM 675 O O . ARG A 1 81 ? -10.683 -5.314 -12.392 1.00 91.06 81 ARG A O 1
ATOM 682 N N . LEU A 1 82 ? -9.235 -4.575 -10.847 1.00 90.25 82 LEU A N 1
ATOM 683 C CA . LEU A 1 82 ? -8.224 -5.619 -11.049 1.00 90.25 82 LEU A CA 1
ATOM 684 C C . LEU A 1 82 ? -8.595 -6.960 -10.384 1.00 90.25 82 LEU A C 1
ATOM 686 O O . LEU A 1 82 ? -7.840 -7.930 -10.471 1.00 90.25 82 LEU A O 1
ATOM 690 N N . GLY A 1 83 ? -9.748 -7.037 -9.711 1.00 90.50 83 GLY A N 1
ATOM 691 C CA . GLY A 1 83 ? -10.194 -8.229 -8.995 1.00 90.50 83 GLY A CA 1
ATOM 692 C C . GLY A 1 83 ? -9.374 -8.520 -7.739 1.00 90.50 83 GLY A C 1
ATOM 693 O O . GLY A 1 83 ? -9.253 -9.683 -7.358 1.00 90.50 83 GLY A O 1
ATOM 694 N N . ILE A 1 84 ? -8.792 -7.487 -7.124 1.00 90.75 84 ILE A N 1
ATOM 695 C CA . ILE A 1 84 ? -7.966 -7.599 -5.920 1.00 90.75 84 ILE A CA 1
ATOM 696 C C . ILE A 1 84 ? -8.814 -7.306 -4.688 1.00 90.75 84 ILE A C 1
ATOM 698 O O . ILE A 1 84 ? -9.470 -6.264 -4.616 1.00 90.75 84 ILE A O 1
ATOM 702 N N . SER A 1 85 ? -8.796 -8.209 -3.706 1.00 90.88 85 SER A N 1
ATOM 703 C CA . SER A 1 85 ? -9.419 -7.953 -2.407 1.00 90.88 85 SER A CA 1
ATOM 704 C C . SER A 1 85 ? -8.447 -7.256 -1.457 1.00 90.88 85 SER A C 1
ATOM 706 O O . SER A 1 85 ? -7.246 -7.520 -1.462 1.00 90.88 85 SER A O 1
ATOM 708 N N . VAL A 1 86 ? -8.974 -6.349 -0.635 1.00 92.38 86 VAL A N 1
ATOM 709 C CA . VAL A 1 86 ? -8.237 -5.723 0.468 1.00 92.38 86 VAL A CA 1
ATOM 710 C C . VAL A 1 86 ? -8.951 -6.078 1.762 1.00 92.38 86 VAL A C 1
ATOM 712 O O . VAL A 1 86 ? -10.162 -5.878 1.893 1.00 92.38 86 VAL A O 1
ATOM 715 N N . GLU A 1 87 ? -8.211 -6.645 2.706 1.00 89.94 87 GLU A N 1
ATOM 716 C CA . GLU A 1 87 ? -8.765 -7.241 3.917 1.00 89.94 87 GLU A CA 1
ATOM 717 C C . GLU A 1 87 ? -7.909 -6.921 5.137 1.00 89.94 87 GLU A C 1
ATOM 719 O O . GLU A 1 87 ? -6.710 -6.666 5.031 1.00 89.94 87 GLU A O 1
ATOM 724 N N . LEU A 1 88 ? -8.530 -6.950 6.315 1.00 88.25 88 LEU A N 1
ATOM 725 C CA . LEU A 1 88 ? -7.809 -6.909 7.581 1.00 88.25 88 LEU A CA 1
ATOM 726 C C . LEU A 1 88 ? -7.464 -8.327 8.019 1.00 88.25 88 LEU A C 1
ATOM 728 O O . LEU A 1 88 ? -8.286 -9.237 7.923 1.00 88.25 88 LEU A O 1
ATOM 732 N N . GLU A 1 89 ? -6.261 -8.512 8.547 1.00 87.00 89 GLU A N 1
ATOM 733 C CA . GLU A 1 89 ? -5.894 -9.777 9.172 1.00 87.00 89 GLU A CA 1
ATOM 734 C C . GLU A 1 89 ? -6.720 -10.039 10.433 1.00 87.00 89 GLU A C 1
ATOM 736 O O . GLU A 1 89 ? -7.238 -9.129 11.075 1.00 87.00 89 GLU A O 1
ATOM 741 N N . ALA A 1 90 ? -6.811 -11.308 10.825 1.00 80.94 90 ALA A N 1
ATOM 742 C CA . ALA A 1 90 ? -7.553 -11.698 12.018 1.00 80.94 90 ALA A CA 1
ATOM 743 C C . ALA A 1 90 ? -6.950 -11.117 13.308 1.00 80.94 90 ALA A C 1
ATOM 745 O O . ALA A 1 90 ? -7.689 -10.736 14.218 1.00 80.94 90 ALA A O 1
ATOM 746 N N . GLU A 1 91 ? -5.619 -11.071 13.400 1.00 79.38 91 GLU A N 1
ATOM 747 C CA . GLU A 1 91 ? -4.907 -10.744 14.633 1.00 79.38 91 GLU A CA 1
ATOM 748 C C . GLU A 1 91 ? -3.888 -9.616 14.427 1.00 79.38 91 GLU A C 1
ATOM 750 O O . GLU A 1 91 ? -3.103 -9.664 13.479 1.00 79.38 91 GLU A O 1
ATOM 755 N N . PRO A 1 92 ? -3.849 -8.617 15.327 1.00 83.62 92 PRO A N 1
ATOM 756 C CA . PRO A 1 92 ? -2.811 -7.595 15.315 1.00 83.62 92 PRO A CA 1
ATOM 757 C C . PRO A 1 92 ? -1.449 -8.175 15.722 1.00 83.62 92 PRO A C 1
ATOM 759 O O . PRO A 1 92 ? -1.350 -8.927 16.689 1.00 83.62 92 PRO A O 1
ATOM 762 N N . HIS A 1 93 ? -0.375 -7.750 15.055 1.00 86.31 93 HIS A N 1
ATOM 763 C CA . HIS A 1 93 ? 0.990 -8.192 15.381 1.00 86.31 93 HIS A CA 1
ATOM 764 C C . HIS A 1 93 ? 2.077 -7.159 15.045 1.00 86.31 93 HIS A C 1
ATOM 766 O O . HIS A 1 93 ? 1.793 -6.122 14.453 1.00 86.31 93 HIS A O 1
ATOM 772 N N . ASP A 1 94 ? 3.335 -7.451 15.383 1.00 85.69 94 ASP A N 1
ATOM 773 C CA . ASP A 1 94 ? 4.499 -6.563 15.186 1.00 85.69 94 ASP A CA 1
ATOM 774 C C . ASP A 1 94 ? 5.326 -6.847 13.918 1.00 85.69 94 ASP A C 1
ATOM 776 O O . ASP A 1 94 ? 6.341 -6.200 13.685 1.00 85.69 94 ASP A O 1
ATOM 780 N N . ARG A 1 95 ? 4.923 -7.820 13.090 1.00 86.56 95 ARG A N 1
ATOM 781 C CA . ARG A 1 95 ? 5.756 -8.307 11.972 1.00 86.56 95 ARG A CA 1
ATOM 782 C C . ARG A 1 95 ? 5.783 -7.376 10.759 1.00 86.56 95 ARG A C 1
ATOM 784 O O . ARG A 1 95 ? 6.854 -7.024 10.282 1.00 86.56 95 ARG A O 1
ATOM 791 N N . TYR A 1 96 ? 4.610 -7.010 10.252 1.00 90.38 96 TYR A N 1
ATOM 792 C CA . TYR A 1 96 ? 4.435 -6.154 9.077 1.00 90.38 96 TYR A CA 1
ATOM 793 C C . TYR A 1 96 ? 3.130 -5.359 9.177 1.00 90.38 96 TYR A C 1
ATOM 795 O O . TYR A 1 96 ? 2.249 -5.683 9.982 1.00 90.38 96 TYR A O 1
ATOM 803 N N . ALA A 1 97 ? 3.038 -4.295 8.379 1.00 93.31 97 ALA A N 1
ATOM 804 C CA . ALA A 1 97 ? 1.864 -3.432 8.293 1.00 93.31 97 ALA A CA 1
ATOM 805 C C . ALA A 1 97 ? 0.874 -3.911 7.222 1.00 93.31 97 ALA A C 1
ATOM 807 O O . ALA A 1 97 ? -0.332 -3.897 7.459 1.00 93.31 97 ALA A O 1
ATOM 808 N N . GLY A 1 98 ? 1.385 -4.362 6.079 1.00 94.25 98 GLY A N 1
ATOM 809 C CA . GLY A 1 98 ? 0.620 -4.940 4.987 1.00 94.25 98 GLY A CA 1
ATOM 810 C C . GLY A 1 98 ? 1.361 -6.122 4.371 1.00 94.25 98 GLY A C 1
ATOM 811 O O . GLY A 1 98 ? 2.531 -6.357 4.681 1.00 94.25 98 GLY A O 1
ATOM 812 N N . LEU A 1 99 ? 0.634 -6.896 3.572 1.00 93.19 99 LEU A N 1
ATOM 813 C CA . LEU A 1 99 ? 1.172 -7.988 2.780 1.00 93.19 99 LEU A CA 1
ATOM 814 C C . LEU A 1 99 ? 0.336 -8.187 1.516 1.00 93.19 99 LEU A C 1
ATOM 816 O O . LEU A 1 99 ? -0.848 -8.532 1.583 1.00 93.19 99 LEU A O 1
ATOM 820 N N . TRP A 1 100 ? 0.975 -8.045 0.364 1.00 93.50 100 TRP A N 1
ATOM 821 C CA . TRP A 1 100 ? 0.456 -8.497 -0.916 1.00 93.50 100 TRP A CA 1
ATOM 822 C C . TRP A 1 100 ? 0.648 -10.012 -1.101 1.00 93.50 100 TRP A C 1
ATOM 824 O O . TRP A 1 100 ? 1.747 -10.546 -0.955 1.00 93.50 100 TRP A O 1
ATOM 834 N N . LEU A 1 101 ? -0.432 -10.712 -1.455 1.00 90.88 101 LEU A N 1
ATOM 835 C CA . LEU A 1 101 ? -0.475 -12.151 -1.727 1.00 90.88 101 LEU A CA 1
ATOM 836 C C . LEU A 1 101 ? -0.854 -12.393 -3.202 1.00 90.88 101 LEU A C 1
ATOM 838 O O . LEU A 1 101 ? -2.045 -12.527 -3.514 1.00 90.88 101 LEU A O 1
ATOM 842 N N . PRO A 1 102 ? 0.130 -12.503 -4.121 1.00 88.31 102 PRO A N 1
ATOM 843 C CA . PRO A 1 102 ? -0.123 -12.579 -5.562 1.00 88.31 102 PRO A CA 1
ATOM 844 C C . PRO A 1 102 ? -1.033 -13.739 -5.981 1.00 88.31 102 PRO A C 1
ATOM 846 O O . PRO A 1 102 ? -1.925 -13.559 -6.809 1.00 88.31 102 PRO A O 1
ATOM 849 N N . SER A 1 103 ? -0.840 -14.924 -5.391 1.00 86.31 103 SER A N 1
ATOM 850 C CA . SER A 1 103 ? -1.610 -16.135 -5.719 1.00 86.31 103 SER A CA 1
ATOM 851 C C . SER A 1 103 ? -3.073 -16.072 -5.277 1.00 86.31 103 SER A C 1
ATOM 853 O O . SER A 1 103 ? -3.908 -16.789 -5.819 1.00 86.31 103 SER A O 1
ATOM 855 N N . GLN A 1 104 ? -3.389 -15.215 -4.304 1.00 88.75 104 GLN A N 1
ATOM 856 C CA . GLN A 1 104 ? -4.739 -15.032 -3.764 1.00 88.75 104 GLN A CA 1
ATOM 857 C C . GLN A 1 104 ? -5.408 -13.760 -4.290 1.00 88.75 104 GLN A C 1
ATOM 859 O O . GLN A 1 104 ? -6.574 -13.528 -3.990 1.00 88.75 104 GLN A O 1
ATOM 864 N N . ARG A 1 105 ? -4.679 -12.936 -5.057 1.00 89.62 105 ARG A N 1
ATOM 865 C CA . ARG A 1 105 ? -5.093 -11.583 -5.451 1.00 89.62 105 ARG A CA 1
ATOM 866 C C . ARG A 1 105 ? -5.603 -10.768 -4.262 1.00 89.62 105 ARG A C 1
ATOM 868 O O . ARG A 1 105 ? -6.660 -10.146 -4.322 1.00 89.62 105 ARG A O 1
ATOM 875 N N . GLN A 1 106 ? -4.851 -10.802 -3.168 1.00 91.88 106 GLN A N 1
ATOM 876 C CA . GLN A 1 106 ? -5.295 -10.261 -1.892 1.00 91.88 106 GLN A CA 1
ATOM 877 C C . GLN A 1 106 ? -4.217 -9.391 -1.253 1.00 91.88 106 GLN A C 1
ATOM 879 O O . GLN A 1 106 ? -3.069 -9.810 -1.126 1.00 91.88 106 GLN A O 1
ATOM 884 N N . ILE A 1 107 ? -4.604 -8.205 -0.795 1.00 94.19 107 ILE A N 1
ATOM 885 C CA . ILE A 1 107 ? -3.829 -7.388 0.136 1.00 94.19 107 ILE A CA 1
ATOM 886 C C . ILE A 1 107 ? -4.381 -7.633 1.540 1.00 94.19 107 ILE A C 1
ATOM 888 O O . ILE A 1 107 ? -5.568 -7.421 1.794 1.00 94.19 107 ILE A O 1
ATOM 892 N N . ARG A 1 108 ? -3.516 -8.050 2.464 1.00 93.38 108 ARG A N 1
ATOM 893 C CA . ARG A 1 108 ? -3.836 -8.163 3.889 1.00 93.38 108 ARG A CA 1
ATOM 894 C C . ARG A 1 108 ? -3.190 -7.029 4.659 1.00 93.38 108 ARG A C 1
ATOM 896 O O . ARG A 1 108 ? -1.993 -6.809 4.541 1.00 93.38 108 ARG A O 1
ATOM 903 N N . LEU A 1 109 ? -3.977 -6.325 5.458 1.00 94.00 109 LEU A N 1
ATOM 904 C CA . LEU A 1 109 ? -3.529 -5.218 6.288 1.00 94.00 109 LEU A CA 1
ATOM 905 C C . LEU A 1 109 ? -3.638 -5.583 7.766 1.00 94.00 109 LEU A C 1
ATOM 907 O O . LEU A 1 109 ? -4.631 -6.147 8.228 1.00 94.00 109 LEU A O 1
ATOM 911 N N . ASN A 1 110 ? -2.623 -5.208 8.529 1.00 91.94 110 ASN A N 1
ATOM 912 C CA . ASN A 1 110 ? -2.585 -5.434 9.962 1.00 91.94 110 ASN A CA 1
ATOM 913 C C . ASN A 1 110 ? -3.626 -4.542 10.670 1.00 91.94 110 ASN A C 1
ATOM 915 O O . ASN A 1 110 ? -3.595 -3.317 10.494 1.00 91.94 110 ASN A O 1
ATOM 919 N N . PRO A 1 111 ? -4.494 -5.094 11.542 1.00 89.94 111 PRO A N 1
ATOM 920 C CA . PRO A 1 111 ? -5.508 -4.332 12.277 1.00 89.94 111 PRO A CA 1
ATOM 921 C C . PRO A 1 111 ? -4.984 -3.132 13.069 1.00 89.94 111 PRO A C 1
ATOM 923 O O . PRO A 1 111 ? -5.716 -2.168 13.286 1.00 89.94 111 PRO A O 1
ATOM 926 N N . ARG A 1 112 ? -3.703 -3.123 13.465 1.00 90.00 112 ARG A N 1
ATOM 927 C CA . ARG A 1 112 ? -3.083 -1.970 14.143 1.00 90.00 112 ARG A CA 1
ATOM 928 C C . ARG A 1 112 ? -3.127 -0.684 13.323 1.00 90.00 112 ARG A C 1
ATOM 930 O O . ARG A 1 112 ? -3.130 0.396 13.915 1.00 90.00 112 ARG A O 1
ATOM 937 N N . LEU A 1 113 ? -3.204 -0.783 11.995 1.00 91.62 113 LEU A N 1
ATOM 938 C CA . LEU A 1 113 ? -3.336 0.369 11.104 1.00 91.62 113 LEU A CA 1
ATOM 939 C C . LEU A 1 113 ? -4.630 1.154 11.336 1.00 91.62 113 LEU A C 1
ATOM 941 O O . LEU A 1 113 ? -4.658 2.354 11.078 1.00 91.62 113 LEU A O 1
ATOM 945 N N . LEU A 1 114 ? -5.660 0.542 11.930 1.00 89.38 114 LEU A N 1
ATOM 946 C CA . LEU A 1 114 ? -6.895 1.243 12.292 1.00 89.38 114 LEU A CA 1
ATOM 947 C C . LEU A 1 114 ? -6.685 2.362 13.331 1.00 89.38 114 LEU A C 1
ATOM 949 O O . LEU A 1 114 ? -7.535 3.230 13.512 1.00 89.38 114 LEU A O 1
ATOM 953 N N . ARG A 1 115 ? -5.530 2.398 14.006 1.00 88.75 115 ARG A N 1
ATOM 954 C CA . ARG A 1 115 ? -5.167 3.499 14.911 1.00 88.75 115 ARG A CA 1
ATOM 955 C C . ARG A 1 115 ? -4.783 4.786 14.177 1.00 88.75 115 ARG A C 1
ATOM 957 O O . ARG A 1 115 ? -4.781 5.845 14.803 1.00 88.75 115 ARG A O 1
ATOM 964 N N . SER A 1 116 ? -4.440 4.710 12.888 1.00 92.31 116 SER A N 1
ATOM 965 C CA . SER A 1 116 ? -3.970 5.849 12.097 1.00 92.31 116 SER A CA 1
ATOM 966 C C . SER A 1 116 ? -4.452 5.754 10.642 1.00 92.31 116 SER A C 1
ATOM 968 O O . SER A 1 116 ? -3.870 5.000 9.859 1.00 92.31 116 SER A O 1
ATOM 970 N N . PRO A 1 117 ? -5.456 6.564 10.245 1.00 93.06 117 PRO A N 1
ATOM 971 C CA . PRO A 1 117 ? -5.919 6.644 8.857 1.00 93.06 117 PRO A CA 1
ATOM 972 C C . PRO A 1 117 ? -4.776 6.911 7.864 1.00 93.06 117 PRO A C 1
ATOM 974 O O . PRO A 1 117 ? -4.720 6.312 6.793 1.00 93.06 117 PRO A O 1
ATOM 977 N N . THR A 1 118 ? -3.807 7.746 8.254 1.00 96.06 118 THR A N 1
ATOM 978 C CA . THR A 1 118 ? -2.609 8.034 7.453 1.00 96.06 118 THR A CA 1
ATOM 979 C C . THR A 1 118 ? -1.738 6.796 7.256 1.00 96.06 118 THR A C 1
ATOM 981 O O . THR A 1 118 ? -1.339 6.499 6.135 1.00 96.06 118 THR A O 1
ATOM 984 N N . ALA A 1 119 ? -1.449 6.047 8.327 1.00 95.25 119 ALA A N 1
ATOM 985 C CA . ALA A 1 119 ? -0.631 4.840 8.218 1.00 95.25 119 ALA A CA 1
ATOM 986 C C . ALA A 1 119 ? -1.321 3.763 7.371 1.00 95.25 119 ALA A C 1
ATOM 988 O O . ALA A 1 119 ? -0.654 3.065 6.609 1.00 95.25 119 ALA A O 1
ATOM 989 N N . LEU A 1 120 ? -2.648 3.653 7.482 1.00 95.25 120 LEU A N 1
ATOM 990 C CA . LEU A 1 120 ? -3.458 2.746 6.675 1.00 95.25 120 LEU A CA 1
ATOM 991 C C . LEU A 1 120 ? -3.356 3.087 5.187 1.00 95.25 120 LEU A C 1
ATOM 993 O O . LEU A 1 120 ? -2.991 2.218 4.399 1.00 95.25 120 LEU A O 1
ATOM 997 N N . LEU A 1 121 ? -3.598 4.348 4.812 1.00 96.62 121 LEU A N 1
ATOM 998 C CA . LEU A 1 121 ? -3.483 4.802 3.423 1.00 96.62 121 LEU A CA 1
ATOM 999 C C . LEU A 1 121 ? -2.071 4.574 2.870 1.00 96.62 121 LEU A C 1
ATOM 1001 O O . LEU A 1 121 ? -1.922 4.085 1.749 1.00 96.62 121 LEU A O 1
ATOM 1005 N N . HIS A 1 122 ? -1.037 4.875 3.661 1.00 97.62 122 HIS A N 1
ATOM 1006 C CA . HIS A 1 122 ? 0.342 4.668 3.227 1.00 97.62 122 HIS A CA 1
ATOM 1007 C C . HIS A 1 122 ? 0.677 3.189 3.021 1.00 97.62 122 HIS A C 1
ATOM 1009 O O . HIS A 1 122 ? 1.316 2.833 2.033 1.00 97.62 122 HIS A O 1
ATOM 1015 N N . SER A 1 123 ? 0.221 2.326 3.931 1.00 97.56 123 SER A N 1
ATOM 1016 C CA . SER A 1 123 ? 0.442 0.880 3.825 1.00 97.56 123 SER A CA 1
ATOM 1017 C C . SER A 1 123 ? -0.297 0.308 2.620 1.00 97.56 123 SER A C 1
ATOM 1019 O O . SER A 1 123 ? 0.292 -0.425 1.841 1.00 97.56 123 SER A O 1
ATOM 1021 N N . LEU A 1 124 ? -1.553 0.704 2.389 1.00 97.62 124 LEU A N 1
ATOM 1022 C CA . LEU A 1 124 ? -2.291 0.255 1.209 1.00 97.62 124 LEU A CA 1
ATOM 1023 C C . LEU A 1 124 ? -1.636 0.722 -0.097 1.00 97.62 124 LEU A C 1
ATOM 1025 O O . LEU A 1 124 ? -1.555 -0.050 -1.050 1.00 97.62 124 LEU A O 1
ATOM 1029 N N . SER A 1 125 ? -1.148 1.964 -0.142 1.00 98.38 125 SER A N 1
ATOM 1030 C CA . SER A 1 125 ? -0.428 2.495 -1.307 1.00 98.38 125 SER A CA 1
ATOM 1031 C C . SER A 1 125 ? 0.853 1.704 -1.573 1.00 98.38 125 SER A C 1
ATOM 1033 O O . SER A 1 125 ? 1.125 1.352 -2.715 1.00 98.38 125 SER A O 1
ATOM 1035 N N . HIS A 1 126 ? 1.600 1.363 -0.519 1.00 98.12 126 HIS A N 1
ATOM 1036 C CA . HIS A 1 126 ? 2.791 0.518 -0.599 1.00 98.12 126 HIS A CA 1
ATOM 1037 C C . HIS A 1 126 ? 2.475 -0.872 -1.179 1.00 98.12 126 HIS A C 1
ATOM 1039 O O . HIS A 1 126 ? 3.040 -1.244 -2.205 1.00 98.12 126 HIS A O 1
ATOM 1045 N N . GLU A 1 127 ? 1.501 -1.592 -0.611 1.00 97.56 127 GLU A N 1
ATOM 1046 C CA . GLU A 1 127 ? 1.104 -2.917 -1.119 1.00 97.56 127 GLU A CA 1
ATOM 1047 C C . GLU A 1 127 ? 0.568 -2.859 -2.559 1.00 97.56 127 GLU A C 1
ATOM 1049 O O . GLU A 1 127 ? 0.739 -3.786 -3.349 1.00 97.56 127 GLU A O 1
ATOM 1054 N N . SER A 1 128 ? -0.045 -1.741 -2.942 1.00 97.31 128 SER A N 1
ATOM 1055 C CA . SER A 1 128 ? -0.534 -1.520 -4.305 1.00 97.31 128 SER A CA 1
ATOM 1056 C C . SER A 1 128 ? 0.595 -1.331 -5.326 1.00 97.31 128 SER A C 1
ATOM 1058 O O . SER A 1 128 ? 0.420 -1.651 -6.501 1.00 97.31 128 SER A O 1
ATOM 1060 N N . VAL A 1 129 ? 1.784 -0.881 -4.912 1.00 97.50 129 VAL A N 1
ATOM 1061 C CA . VAL A 1 129 ? 2.968 -0.915 -5.788 1.00 97.50 129 VAL A CA 1
ATOM 1062 C C . VAL A 1 129 ? 3.413 -2.360 -6.024 1.00 97.50 129 VAL A C 1
ATOM 1064 O O . VAL A 1 129 ? 3.752 -2.709 -7.154 1.00 97.50 129 VAL A O 1
ATOM 1067 N N . HIS A 1 130 ? 3.330 -3.235 -5.017 1.00 95.19 130 HIS A N 1
ATOM 1068 C CA . HIS A 1 130 ? 3.623 -4.663 -5.199 1.00 95.19 130 HIS A CA 1
ATOM 1069 C C . HIS A 1 130 ? 2.638 -5.363 -6.141 1.00 95.19 130 HIS A C 1
ATOM 1071 O O . HIS A 1 130 ? 3.034 -6.253 -6.902 1.00 95.19 130 HIS A O 1
ATOM 1077 N N . VAL A 1 131 ? 1.376 -4.927 -6.159 1.00 94.44 131 VAL A N 1
ATOM 1078 C CA . VAL A 1 131 ? 0.405 -5.336 -7.183 1.00 94.44 131 VAL A CA 1
ATOM 1079 C C . VAL A 1 131 ? 0.916 -4.978 -8.581 1.00 94.44 131 VAL A C 1
ATOM 1081 O O . VAL A 1 131 ? 1.017 -5.860 -9.434 1.00 94.44 131 VAL A O 1
ATOM 1084 N N . ALA A 1 132 ? 1.292 -3.717 -8.811 1.00 94.50 132 ALA A N 1
ATOM 1085 C CA . ALA A 1 132 ? 1.810 -3.254 -10.101 1.00 94.50 132 ALA A CA 1
ATOM 1086 C C . ALA A 1 132 ? 3.072 -4.023 -10.539 1.00 94.50 132 ALA A C 1
ATOM 1088 O O . ALA A 1 132 ? 3.176 -4.500 -11.672 1.00 94.50 132 ALA A O 1
ATOM 1089 N N . GLN A 1 133 ? 4.004 -4.221 -9.605 1.00 93.19 133 GLN A N 1
ATOM 1090 C CA . GLN A 1 133 ? 5.212 -5.031 -9.788 1.00 93.19 133 GLN A CA 1
ATOM 1091 C C . GLN A 1 133 ? 4.890 -6.488 -10.153 1.00 93.19 133 GLN A C 1
ATOM 1093 O O . GLN A 1 133 ? 5.607 -7.107 -10.939 1.00 93.19 133 GLN A O 1
ATOM 1098 N N . SER A 1 134 ? 3.789 -7.038 -9.636 1.00 91.19 134 SER A N 1
ATOM 1099 C CA . SER A 1 134 ? 3.325 -8.382 -9.997 1.00 91.19 134 SER A CA 1
ATOM 1100 C C . SER A 1 134 ? 2.704 -8.418 -11.397 1.00 91.19 134 SER A C 1
ATOM 1102 O O . SER A 1 134 ? 2.982 -9.351 -12.151 1.00 91.19 134 SER A O 1
ATOM 1104 N N . CYS A 1 135 ? 1.936 -7.398 -11.802 1.00 87.81 135 CYS A N 1
ATOM 1105 C CA . CYS A 1 135 ? 1.372 -7.307 -13.158 1.00 87.81 135 CYS A CA 1
ATOM 1106 C C . CYS A 1 135 ? 2.461 -7.309 -14.242 1.00 87.81 135 CYS A C 1
ATOM 1108 O O . CYS A 1 135 ? 2.334 -8.006 -15.251 1.00 87.81 135 CYS A O 1
ATOM 1110 N N . ARG A 1 136 ? 3.578 -6.602 -14.000 1.00 83.44 136 ARG A N 1
ATOM 1111 C CA . ARG A 1 136 ? 4.724 -6.520 -14.925 1.00 83.44 136 ARG A CA 1
ATOM 1112 C C . ARG A 1 136 ? 5.354 -7.872 -15.257 1.00 83.44 136 ARG A C 1
ATOM 1114 O O . ARG A 1 136 ? 5.939 -8.006 -16.333 1.00 83.44 136 ARG A O 1
ATOM 1121 N N . SER A 1 137 ? 5.213 -8.864 -14.377 1.00 71.81 137 SER A N 1
ATOM 1122 C CA . SER A 1 137 ? 5.708 -10.231 -14.585 1.00 71.81 137 SER A CA 1
ATOM 1123 C C . SER A 1 137 ? 4.892 -11.059 -15.604 1.00 71.81 137 SER A C 1
ATOM 1125 O O . SER A 1 137 ? 5.112 -12.261 -15.722 1.00 71.81 137 SER A O 1
ATOM 1127 N N . ASN A 1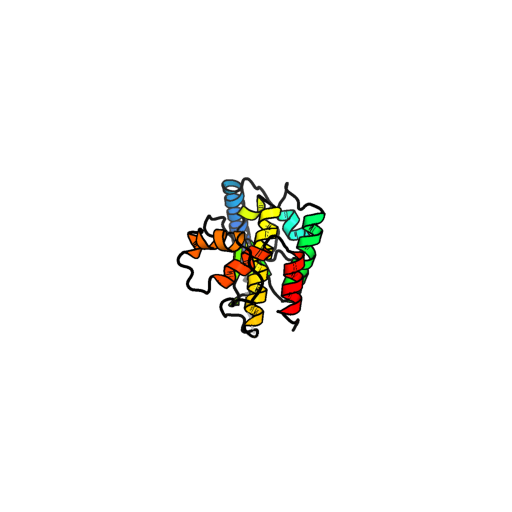 138 ? 4.004 -10.422 -16.387 1.00 59.34 138 ASN A N 1
ATOM 1128 C CA . ASN A 1 138 ? 3.099 -11.012 -17.389 1.00 59.34 138 ASN A CA 1
ATOM 1129 C C . ASN A 1 138 ? 1.912 -11.809 -16.809 1.00 59.34 138 ASN A C 1
ATOM 1131 O O . ASN A 1 138 ? 1.604 -12.899 -17.283 1.00 59.34 138 ASN A O 1
ATOM 1135 N N . PHE A 1 139 ? 1.197 -11.250 -15.826 1.00 55.41 139 PHE A N 1
ATOM 1136 C CA . PHE A 1 139 ? -0.111 -11.755 -15.341 1.00 55.41 139 PHE A CA 1
ATOM 1137 C C . PHE A 1 139 ? -0.148 -13.188 -14.806 1.00 55.41 139 PHE A C 1
ATOM 1139 O O . PHE A 1 139 ? -1.233 -13.727 -14.572 1.00 55.41 139 PHE A O 1
ATOM 1146 N N . LEU A 1 140 ? 0.999 -13.813 -14.556 1.00 50.41 140 LEU A N 1
ATOM 1147 C CA . LEU A 1 140 ? 1.037 -15.071 -13.828 1.00 50.41 140 LEU A CA 1
ATOM 1148 C C . LEU A 1 140 ? 0.853 -14.753 -12.340 1.00 50.41 140 LEU A C 1
ATOM 1150 O O . LEU A 1 140 ? 1.805 -14.656 -11.568 1.00 50.41 140 LEU A O 1
ATOM 1154 N N . TRP A 1 141 ? -0.401 -14.519 -11.950 1.00 57.12 141 TRP A N 1
ATOM 1155 C CA . TRP A 1 141 ? -0.823 -14.380 -10.560 1.00 57.12 141 TRP A CA 1
ATOM 1156 C C . TRP A 1 141 ? -0.258 -15.559 -9.756 1.00 57.12 141 TRP A C 1
ATOM 1158 O O . TRP A 1 141 ? -0.700 -16.692 -9.927 1.00 57.12 141 TRP A O 1
ATOM 1168 N N . GLY A 1 142 ? 0.772 -15.308 -8.943 1.00 51.59 142 GLY A N 1
ATOM 1169 C CA . GLY A 1 142 ? 1.513 -16.363 -8.243 1.00 51.59 142 GLY A CA 1
ATOM 1170 C C . GLY A 1 142 ? 3.034 -16.193 -8.192 1.00 51.59 142 GLY A C 1
ATOM 1171 O O . GLY A 1 142 ? 3.657 -16.854 -7.365 1.00 51.59 142 GLY A O 1
ATOM 1172 N N . TYR A 1 143 ? 3.631 -15.308 -8.999 1.00 61.88 143 TYR A N 1
ATOM 1173 C CA . TYR A 1 143 ? 5.065 -14.991 -8.909 1.00 61.88 143 TYR A CA 1
ATOM 1174 C C . TYR A 1 143 ? 5.355 -13.806 -7.980 1.00 61.88 143 TYR A C 1
ATOM 1176 O O . TYR A 1 143 ? 4.506 -12.940 -7.762 1.00 61.88 143 TYR A O 1
ATOM 1184 N N . SER A 1 144 ? 6.572 -13.787 -7.428 1.00 71.94 144 SER A N 1
ATOM 1185 C CA . SER A 1 144 ? 7.071 -12.694 -6.592 1.00 71.94 144 SER A CA 1
ATOM 1186 C C . SER A 1 144 ? 7.123 -11.372 -7.375 1.00 71.94 144 SER A C 1
ATOM 1188 O O . SER A 1 144 ? 7.487 -11.393 -8.554 1.00 71.94 144 SER A O 1
ATOM 1190 N N . PRO A 1 145 ? 6.814 -10.224 -6.741 1.00 85.31 145 PRO A N 1
ATOM 1191 C CA . PRO A 1 145 ? 6.964 -8.904 -7.351 1.00 85.31 145 PRO A CA 1
ATOM 1192 C C . PRO A 1 145 ? 8.370 -8.691 -7.936 1.00 85.31 145 PRO A C 1
ATOM 1194 O O . PRO A 1 145 ? 9.364 -9.082 -7.322 1.00 85.31 145 PRO A O 1
ATOM 1197 N N . VAL A 1 146 ? 8.458 -8.044 -9.101 1.00 89.69 146 VAL A N 1
ATOM 1198 C CA . VAL A 1 146 ? 9.730 -7.639 -9.728 1.00 89.69 146 VAL A CA 1
ATOM 1199 C C . VAL A 1 146 ? 9.811 -6.116 -9.835 1.00 89.69 146 VAL A C 1
ATOM 1201 O O . VAL A 1 146 ? 8.767 -5.481 -9.980 1.00 89.69 146 VAL A O 1
ATOM 1204 N N . PRO A 1 147 ? 11.009 -5.503 -9.796 1.00 93.50 147 PRO A N 1
ATOM 1205 C CA . PRO A 1 147 ? 11.130 -4.055 -9.924 1.00 93.50 147 PRO A CA 1
ATOM 1206 C C . PRO A 1 147 ? 10.501 -3.536 -11.222 1.00 93.50 147 PRO A C 1
ATOM 1208 O O . PRO A 1 147 ? 10.687 -4.113 -12.296 1.00 93.50 147 PRO A O 1
ATOM 1211 N N . LEU A 1 148 ? 9.796 -2.412 -11.126 1.00 93.69 148 LEU A N 1
ATOM 1212 C CA . LEU A 1 148 ? 9.222 -1.701 -12.270 1.00 93.69 148 LEU A CA 1
ATOM 1213 C C . LEU A 1 148 ? 10.229 -0.752 -12.932 1.00 93.69 148 LEU A C 1
ATOM 1215 O O . LEU A 1 148 ? 9.977 -0.258 -14.028 1.00 93.69 148 LEU A O 1
ATOM 1219 N N . GLY A 1 149 ? 11.366 -0.490 -12.280 1.00 95.44 149 GLY A N 1
ATOM 1220 C CA . GLY A 1 149 ? 12.331 0.516 -12.715 1.00 95.44 149 GLY A CA 1
ATOM 1221 C C . GLY A 1 149 ? 11.942 1.932 -12.288 1.00 95.44 149 GLY A C 1
ATOM 1222 O O . GLY A 1 149 ? 12.473 2.896 -12.838 1.00 95.44 149 GLY A O 1
ATOM 1223 N N . LEU A 1 150 ? 11.041 2.068 -11.310 1.00 96.88 150 LEU A N 1
ATOM 1224 C CA . LEU A 1 150 ? 10.592 3.369 -10.823 1.00 96.88 150 LEU A CA 1
ATOM 1225 C C . LEU A 1 150 ? 11.740 4.115 -10.110 1.00 96.88 150 LEU A C 1
ATOM 1227 O O . LEU A 1 150 ? 12.615 3.489 -9.493 1.00 96.88 150 LEU A O 1
ATOM 1231 N N . PRO A 1 151 ? 11.760 5.460 -10.161 1.00 97.69 151 PRO A N 1
ATOM 1232 C CA . PRO A 1 151 ? 12.649 6.267 -9.336 1.00 97.69 151 PRO A CA 1
ATOM 1233 C C . PRO A 1 151 ? 12.541 5.910 -7.848 1.00 97.69 151 PRO A C 1
ATOM 1235 O O . PRO A 1 151 ? 11.453 5.677 -7.325 1.00 97.69 151 PRO A O 1
ATOM 1238 N N . THR A 1 152 ? 13.676 5.907 -7.143 1.00 97.88 152 THR A N 1
ATOM 1239 C CA . THR A 1 152 ? 13.723 5.632 -5.698 1.00 97.88 152 THR A CA 1
ATOM 1240 C C . THR A 1 152 ? 14.356 6.786 -4.932 1.00 97.88 152 THR A C 1
ATOM 1242 O O . THR A 1 152 ? 15.321 7.409 -5.390 1.00 97.88 152 THR A O 1
ATOM 1245 N N . THR A 1 153 ? 13.856 7.059 -3.728 1.00 97.75 153 THR A N 1
ATOM 1246 C CA . THR A 1 153 ? 14.393 8.126 -2.867 1.00 97.75 153 THR A CA 1
ATOM 1247 C C . THR A 1 153 ? 15.455 7.606 -1.889 1.00 97.75 153 THR A C 1
ATOM 1249 O O . THR A 1 153 ? 15.396 6.445 -1.474 1.00 97.75 153 THR A O 1
ATOM 1252 N N . PRO A 1 154 ? 16.414 8.449 -1.451 1.00 97.62 154 PRO A N 1
ATOM 1253 C CA . PRO A 1 154 ? 17.356 8.076 -0.393 1.00 97.62 154 PRO A CA 1
ATOM 1254 C C . PRO A 1 154 ? 16.661 7.630 0.900 1.00 97.62 154 PRO A C 1
ATOM 1256 O O . PRO A 1 154 ? 17.087 6.658 1.517 1.00 97.62 154 PRO A O 1
ATOM 1259 N N . ALA A 1 155 ? 15.562 8.293 1.276 1.00 96.38 155 ALA A N 1
ATOM 1260 C CA . ALA A 1 155 ? 14.794 7.961 2.473 1.00 96.38 155 ALA A CA 1
ATOM 1261 C C . ALA A 1 155 ? 14.149 6.567 2.391 1.00 96.38 155 ALA A C 1
ATOM 1263 O O . ALA A 1 155 ? 14.182 5.824 3.372 1.00 96.38 155 ALA A O 1
ATOM 1264 N N . ALA A 1 156 ? 13.603 6.188 1.228 1.00 95.94 156 ALA A N 1
ATOM 1265 C CA . ALA A 1 156 ? 13.059 4.849 1.009 1.00 95.94 156 ALA A CA 1
ATOM 1266 C C . ALA A 1 156 ? 14.150 3.774 1.099 1.00 95.94 156 ALA A C 1
ATOM 1268 O O . ALA A 1 156 ? 13.981 2.793 1.823 1.00 95.94 156 ALA A O 1
ATOM 1269 N N . ARG A 1 157 ? 15.303 3.997 0.450 1.00 96.06 157 ARG A N 1
ATOM 1270 C CA . ARG A 1 157 ? 16.454 3.080 0.530 1.00 96.06 157 ARG A CA 1
ATOM 1271 C C . ARG A 1 157 ? 16.931 2.897 1.967 1.00 96.06 157 ARG A C 1
ATOM 1273 O O . ARG A 1 157 ? 16.980 1.779 2.465 1.00 96.06 157 ARG A O 1
ATOM 1280 N N . GLN A 1 158 ? 17.153 4.001 2.678 1.00 95.38 158 GLN A N 1
ATOM 1281 C CA . GLN A 1 158 ? 17.572 3.986 4.078 1.00 95.38 158 GLN A CA 1
ATOM 1282 C C . GLN A 1 158 ? 16.564 3.273 4.991 1.00 95.38 158 GLN A C 1
ATOM 1284 O O . GLN A 1 158 ? 16.975 2.545 5.894 1.00 95.38 158 GLN A O 1
ATOM 1289 N N . ARG A 1 159 ? 15.256 3.477 4.780 1.00 92.38 159 ARG A N 1
ATOM 1290 C CA . ARG A 1 159 ? 14.194 2.793 5.533 1.00 92.38 159 ARG A CA 1
ATOM 1291 C C . ARG A 1 159 ? 14.271 1.282 5.345 1.00 92.38 159 ARG A C 1
ATOM 1293 O O . ARG A 1 159 ? 14.184 0.554 6.330 1.00 92.38 159 ARG A O 1
ATOM 1300 N N . VAL A 1 160 ? 14.433 0.830 4.105 1.00 93.25 160 VAL A N 1
ATOM 1301 C CA . VAL A 1 160 ? 14.507 -0.596 3.781 1.00 93.25 160 VAL A CA 1
ATOM 1302 C C . VAL A 1 160 ? 15.802 -1.205 4.317 1.00 93.25 160 VAL A C 1
ATOM 1304 O O . VAL A 1 160 ? 15.750 -2.188 5.049 1.00 93.25 160 VAL A O 1
ATOM 1307 N N . ASP A 1 161 ? 16.951 -0.579 4.060 1.00 93.19 161 ASP A N 1
ATOM 1308 C CA . ASP A 1 161 ? 18.266 -1.123 4.430 1.00 93.19 161 ASP A CA 1
ATOM 1309 C C . ASP A 1 161 ? 18.488 -1.230 5.941 1.00 93.19 161 ASP A C 1
ATOM 1311 O O . ASP A 1 161 ? 19.222 -2.104 6.402 1.00 93.19 161 ASP A O 1
ATOM 1315 N N . ARG A 1 162 ? 17.856 -0.352 6.727 1.00 92.00 162 ARG A N 1
ATOM 1316 C CA . ARG A 1 162 ? 17.950 -0.372 8.195 1.00 92.00 162 ARG A CA 1
ATOM 1317 C C . ARG A 1 162 ? 16.903 -1.260 8.862 1.00 92.00 162 ARG A C 1
ATOM 1319 O O . ARG A 1 162 ? 16.989 -1.485 10.067 1.00 92.00 162 ARG A O 1
ATOM 1326 N N . SER A 1 163 ? 15.908 -1.737 8.122 1.00 88.50 163 SER A N 1
ATOM 1327 C CA . SER A 1 163 ? 14.834 -2.548 8.685 1.00 88.50 163 SER A CA 1
ATOM 1328 C C . SER A 1 163 ? 15.292 -3.985 8.896 1.00 88.50 163 SER A C 1
ATOM 1330 O O . SER A 1 163 ? 15.675 -4.663 7.944 1.00 88.50 163 SER A O 1
ATOM 1332 N N . LEU A 1 164 ? 15.162 -4.487 10.127 1.00 86.06 164 LEU A N 1
ATOM 1333 C CA . LEU A 1 164 ? 15.378 -5.905 10.444 1.00 86.06 164 LEU A CA 1
ATOM 1334 C C . LEU A 1 164 ? 14.489 -6.826 9.591 1.00 86.06 164 LEU A C 1
ATOM 1336 O O . LEU A 1 164 ? 14.914 -7.922 9.242 1.00 86.06 164 LEU A O 1
ATOM 1340 N N . LEU A 1 165 ? 13.295 -6.356 9.200 1.00 83.06 165 LEU A N 1
ATOM 1341 C CA . LEU A 1 165 ? 12.366 -7.097 8.342 1.00 83.06 165 LEU A CA 1
ATOM 1342 C C . LEU A 1 165 ? 12.987 -7.451 6.983 1.00 83.06 165 LEU A C 1
ATOM 1344 O O . LEU A 1 165 ? 12.734 -8.533 6.462 1.00 83.06 165 LEU A O 1
ATOM 1348 N N . TYR A 1 166 ? 13.820 -6.562 6.430 1.00 84.31 166 TYR A N 1
ATOM 1349 C CA . TYR A 1 166 ? 14.389 -6.716 5.087 1.00 84.31 166 TYR A CA 1
ATOM 1350 C C . TYR A 1 166 ? 15.854 -7.171 5.081 1.00 84.31 166 TYR A C 1
ATOM 1352 O O . TYR A 1 166 ? 16.426 -7.386 4.011 1.00 84.31 166 TYR A O 1
ATOM 1360 N N . GLN A 1 167 ? 16.481 -7.352 6.250 1.00 80.06 167 GLN A N 1
ATOM 1361 C CA . GLN A 1 167 ? 17.878 -7.797 6.327 1.00 80.06 167 GLN A CA 1
ATOM 1362 C C . GLN A 1 167 ? 18.088 -9.156 5.656 1.00 80.06 167 GLN A C 1
ATOM 1364 O O . GLN A 1 167 ? 19.065 -9.322 4.930 1.00 80.06 167 GLN A O 1
ATOM 1369 N N . ASN A 1 168 ? 17.123 -10.064 5.820 1.00 73.25 168 ASN A N 1
ATOM 1370 C CA . ASN A 1 168 ? 17.119 -11.397 5.217 1.00 73.25 168 ASN A CA 1
ATOM 1371 C C . ASN A 1 168 ? 16.131 -11.512 4.045 1.00 73.25 168 ASN A C 1
ATOM 1373 O O . ASN A 1 168 ? 15.690 -12.616 3.733 1.00 73.25 168 ASN A O 1
ATOM 1377 N N . TYR A 1 169 ? 15.729 -10.392 3.430 1.00 73.94 169 TYR A N 1
ATOM 1378 C CA . TYR A 1 169 ? 14.800 -10.426 2.302 1.00 73.94 169 TYR A CA 1
ATOM 1379 C C . TYR A 1 169 ? 15.451 -11.163 1.121 1.00 73.94 169 TYR A C 1
ATOM 1381 O O . TYR A 1 169 ? 16.481 -10.703 0.627 1.00 73.94 169 TYR A O 1
ATOM 1389 N N . PRO A 1 170 ? 14.889 -12.297 0.666 1.00 69.38 170 PRO A N 1
ATOM 1390 C CA . PRO A 1 170 ? 15.510 -13.118 -0.372 1.00 69.38 170 PRO A CA 1
ATOM 1391 C C . PRO A 1 170 ? 15.302 -12.557 -1.789 1.00 69.38 170 PRO A C 1
ATOM 1393 O O . PRO A 1 170 ? 15.877 -13.082 -2.738 1.00 69.38 170 PRO A O 1
ATOM 1396 N N . GLY A 1 171 ? 14.453 -11.534 -1.948 1.00 76.00 171 GLY A N 1
ATOM 1397 C CA . GLY A 1 171 ? 14.167 -10.889 -3.228 1.00 76.00 171 GLY A CA 1
ATOM 1398 C C . GLY A 1 171 ? 15.054 -9.674 -3.513 1.00 76.00 171 GLY A C 1
ATOM 1399 O O . GLY A 1 171 ? 15.852 -9.238 -2.684 1.00 76.00 171 GLY A O 1
ATOM 1400 N N . ASP A 1 172 ? 14.878 -9.085 -4.695 1.00 87.19 172 ASP A N 1
ATOM 1401 C CA . ASP A 1 172 ? 15.539 -7.827 -5.044 1.00 87.19 172 ASP A CA 1
ATOM 1402 C C . ASP A 1 172 ? 15.012 -6.690 -4.151 1.00 87.19 172 ASP A C 1
ATOM 1404 O O . ASP A 1 172 ? 13.834 -6.334 -4.210 1.00 87.19 172 ASP A O 1
ATOM 1408 N N . ARG A 1 173 ? 15.885 -6.085 -3.336 1.00 91.06 173 ARG A N 1
ATOM 1409 C CA . ARG A 1 173 ? 15.528 -4.959 -2.452 1.00 91.06 173 ARG A CA 1
ATOM 1410 C C . ARG A 1 173 ? 14.971 -3.754 -3.203 1.00 91.06 173 ARG A C 1
ATOM 1412 O O . ARG A 1 173 ? 14.268 -2.940 -2.607 1.00 91.06 173 ARG A O 1
ATOM 1419 N N . ARG A 1 174 ? 15.247 -3.627 -4.502 1.00 94.44 174 ARG A N 1
ATOM 1420 C CA . ARG A 1 174 ? 14.691 -2.557 -5.329 1.00 94.44 174 ARG A CA 1
ATOM 1421 C C . ARG A 1 174 ? 13.166 -2.599 -5.391 1.00 94.44 174 ARG A C 1
ATOM 1423 O O . ARG A 1 174 ? 12.561 -1.533 -5.442 1.00 94.44 174 ARG A O 1
ATOM 1430 N N . VAL A 1 175 ? 12.566 -3.786 -5.279 1.00 94.00 175 VAL A N 1
ATOM 1431 C CA . VAL A 1 175 ? 11.113 -3.974 -5.126 1.00 94.00 175 VAL A CA 1
ATOM 1432 C C . VAL A 1 175 ? 10.581 -3.122 -3.970 1.00 94.00 175 VAL A C 1
ATOM 1434 O O . VAL A 1 175 ? 9.667 -2.316 -4.147 1.00 94.00 175 VAL A O 1
ATOM 1437 N N . GLU A 1 176 ? 11.224 -3.234 -2.809 1.00 95.25 176 GLU A N 1
ATOM 1438 C CA . GLU A 1 176 ? 10.865 -2.499 -1.597 1.00 95.25 176 GLU A CA 1
ATOM 1439 C C . GLU A 1 176 ? 11.210 -1.012 -1.696 1.00 95.25 176 GLU A C 1
ATOM 1441 O O . GLU A 1 176 ? 10.437 -0.159 -1.261 1.00 95.25 176 GLU A O 1
ATOM 1446 N N . TYR A 1 177 ? 12.352 -0.655 -2.291 1.00 97.62 177 TYR A N 1
ATOM 1447 C CA . TYR A 1 177 ? 12.725 0.753 -2.463 1.00 97.62 177 TYR A CA 1
ATOM 1448 C C . TYR A 1 177 ? 11.694 1.531 -3.290 1.00 97.62 177 TYR A C 1
ATOM 1450 O O . TYR A 1 177 ? 11.382 2.681 -2.963 1.00 97.62 177 TYR A O 1
ATOM 1458 N N . GLU A 1 178 ? 11.179 0.921 -4.356 1.00 98.00 178 GLU A N 1
ATOM 1459 C CA . GLU A 1 178 ? 10.115 1.491 -5.181 1.00 98.00 178 GLU A CA 1
ATOM 1460 C C . GLU A 1 178 ? 8.828 1.627 -4.360 1.00 98.00 178 GLU A C 1
ATOM 1462 O O . GLU A 1 178 ? 8.310 2.733 -4.212 1.00 98.00 178 GLU A O 1
ATOM 1467 N N . ALA A 1 179 ? 8.369 0.551 -3.717 1.00 97.44 179 ALA A N 1
ATOM 1468 C CA . ALA A 1 179 ? 7.139 0.570 -2.929 1.00 97.44 179 ALA A CA 1
ATOM 1469 C C . ALA A 1 179 ? 7.182 1.584 -1.766 1.00 97.44 179 ALA A C 1
ATOM 1471 O O . ALA A 1 179 ? 6.227 2.332 -1.546 1.00 97.44 179 ALA A O 1
ATOM 1472 N N . HIS A 1 180 ? 8.302 1.700 -1.041 1.00 97.31 180 HIS A N 1
ATOM 1473 C CA . HIS A 1 180 ? 8.474 2.719 0.011 1.00 97.31 180 HIS A CA 1
ATOM 1474 C C . HIS A 1 180 ? 8.564 4.148 -0.534 1.00 97.31 180 HIS A C 1
ATOM 1476 O O . HIS A 1 180 ? 8.204 5.085 0.177 1.00 97.31 180 HIS A O 1
ATOM 1482 N N . THR A 1 181 ? 9.019 4.344 -1.776 1.00 98.50 181 THR A N 1
ATOM 1483 C CA . THR A 1 181 ? 9.087 5.678 -2.400 1.00 98.50 181 THR A CA 1
ATO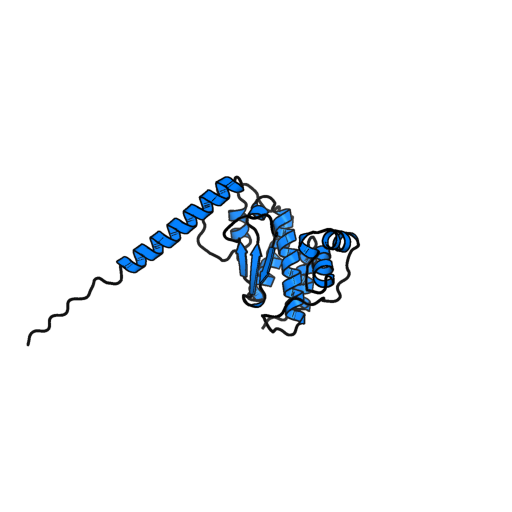M 1484 C C . THR A 1 181 ? 7.693 6.240 -2.692 1.00 98.50 181 THR A C 1
ATOM 1486 O O . THR A 1 181 ? 7.450 7.428 -2.468 1.00 98.50 181 THR A O 1
ATOM 1489 N N . TYR A 1 182 ? 6.763 5.393 -3.135 1.00 98.38 182 TYR A N 1
ATOM 1490 C CA . TYR A 1 182 ? 5.412 5.814 -3.526 1.00 98.38 182 TYR A CA 1
ATOM 1491 C C . TYR A 1 182 ? 4.350 5.594 -2.439 1.00 98.38 182 TYR A C 1
ATOM 1493 O O . TYR A 1 182 ? 3.197 5.972 -2.624 1.00 98.38 182 TYR A O 1
ATOM 1501 N N . ALA A 1 183 ? 4.726 5.077 -1.265 1.00 97.62 183 ALA A N 1
ATOM 1502 C CA . ALA A 1 183 ? 3.797 4.834 -0.158 1.00 97.62 183 ALA A CA 1
ATOM 1503 C C . ALA A 1 183 ? 3.000 6.082 0.278 1.00 97.62 183 ALA A C 1
ATOM 1505 O O . ALA A 1 183 ? 1.889 5.956 0.768 1.00 97.62 183 ALA A O 1
ATOM 1506 N N . GLN A 1 184 ? 3.533 7.295 0.104 1.00 97.19 184 GLN A N 1
ATOM 1507 C CA . GLN A 1 184 ? 2.843 8.551 0.461 1.00 97.19 184 GLN A CA 1
ATOM 1508 C C . GLN A 1 184 ? 2.207 9.257 -0.748 1.00 97.19 184 GLN A C 1
ATOM 1510 O O . GLN A 1 184 ? 1.834 10.422 -0.661 1.00 97.19 184 GLN A O 1
ATOM 1515 N N . GLN A 1 185 ? 2.130 8.569 -1.887 1.00 97.50 185 GLN A N 1
ATOM 1516 C CA . GLN A 1 185 ? 1.778 9.121 -3.195 1.00 97.50 185 GLN A CA 1
ATOM 1517 C C . GLN A 1 185 ? 0.628 8.317 -3.841 1.00 97.50 185 GLN A C 1
ATOM 1519 O O . GLN A 1 185 ? 0.796 7.767 -4.930 1.00 97.50 185 GLN A O 1
ATOM 1524 N N . PRO A 1 186 ? -0.539 8.185 -3.175 1.00 96.31 186 PRO A N 1
ATOM 1525 C CA . PRO A 1 186 ? -1.625 7.292 -3.606 1.00 96.31 186 PRO A CA 1
ATOM 1526 C C . PRO A 1 186 ? -2.136 7.588 -5.023 1.00 96.31 186 PRO A C 1
ATOM 1528 O O . PRO A 1 186 ? -2.464 6.667 -5.766 1.00 96.31 186 PRO A O 1
ATOM 1531 N N . GLU A 1 187 ? -2.158 8.857 -5.430 1.00 96.81 187 GLU A N 1
ATOM 1532 C CA . GLU A 1 187 ? -2.555 9.263 -6.783 1.00 96.81 187 GLU A CA 1
ATOM 1533 C C . GLU A 1 187 ? -1.576 8.739 -7.843 1.00 96.81 187 GLU A C 1
ATOM 1535 O O . GLU A 1 187 ? -1.996 8.172 -8.853 1.00 96.81 187 GLU A O 1
ATOM 1540 N N . GLN A 1 188 ? -0.268 8.847 -7.588 1.00 98.12 188 GLN A N 1
ATOM 1541 C CA . GLN A 1 188 ? 0.767 8.281 -8.455 1.00 98.12 188 GLN A CA 1
ATOM 1542 C C . GLN A 1 188 ? 0.709 6.748 -8.459 1.00 98.12 188 GLN A C 1
ATOM 1544 O O . GLN A 1 188 ? 0.906 6.135 -9.502 1.00 98.12 188 GLN A O 1
ATOM 1549 N N . VAL A 1 189 ? 0.385 6.109 -7.329 1.00 98.25 189 VAL A N 1
ATOM 1550 C CA . VAL A 1 189 ? 0.180 4.650 -7.282 1.00 98.25 189 VAL A CA 1
ATOM 1551 C C . VAL A 1 189 ? -0.971 4.219 -8.195 1.00 98.25 189 VAL A C 1
ATOM 1553 O O . VAL A 1 189 ? -0.839 3.228 -8.912 1.00 98.25 189 VAL A O 1
ATOM 1556 N N . VAL A 1 190 ? -2.074 4.973 -8.240 1.00 97.31 190 VAL A N 1
ATOM 1557 C CA . VAL A 1 190 ? -3.169 4.705 -9.189 1.00 97.31 190 VAL A CA 1
ATOM 1558 C C . VAL A 1 190 ? -2.691 4.823 -10.638 1.00 97.31 190 VAL A C 1
ATOM 1560 O O . VAL A 1 190 ? -3.041 3.973 -11.457 1.00 97.31 190 VAL A O 1
ATOM 1563 N N . GLN A 1 191 ? -1.866 5.823 -10.962 1.00 97.31 191 GLN A N 1
ATOM 1564 C CA . GLN A 1 191 ? -1.274 5.963 -12.300 1.00 97.31 191 GLN A CA 1
ATOM 1565 C C . GLN A 1 191 ?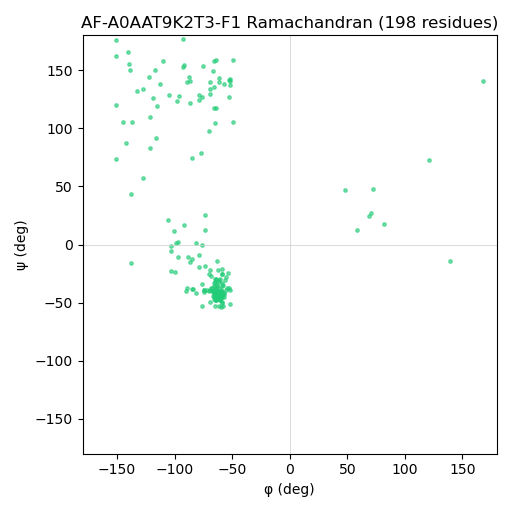 -0.384 4.764 -12.653 1.00 97.31 191 GLN A C 1
ATOM 1567 O O . GLN A 1 191 ? -0.579 4.150 -13.699 1.00 97.31 191 GLN A O 1
ATOM 1572 N N . ILE A 1 192 ? 0.497 4.353 -11.737 1.00 97.00 192 ILE A N 1
ATOM 1573 C CA . ILE A 1 192 ? 1.356 3.173 -11.904 1.00 97.00 192 ILE A CA 1
ATOM 1574 C C . ILE A 1 192 ? 0.508 1.918 -12.165 1.00 97.00 192 ILE A C 1
ATOM 1576 O O . ILE A 1 192 ? 0.799 1.153 -13.085 1.00 97.00 192 ILE A O 1
ATOM 1580 N N . LEU A 1 193 ? -0.573 1.706 -11.407 1.00 95.31 193 LEU A N 1
ATOM 1581 C CA . LEU A 1 193 ? -1.502 0.589 -11.628 1.00 95.31 193 LEU A CA 1
ATOM 1582 C C . LEU A 1 193 ? -2.206 0.664 -12.991 1.00 95.31 193 LEU A C 1
ATOM 1584 O O . LEU A 1 193 ? -2.483 -0.370 -13.596 1.00 95.31 193 LEU A O 1
ATOM 1588 N N . ASN A 1 194 ? -2.542 1.859 -13.478 1.00 93.81 194 ASN A N 1
ATOM 1589 C CA . ASN A 1 194 ? -3.155 2.040 -14.799 1.00 93.81 194 ASN A CA 1
ATOM 1590 C C . ASN A 1 194 ? -2.195 1.662 -15.931 1.00 93.81 194 ASN A C 1
ATOM 1592 O O . ASN A 1 194 ? -2.609 1.019 -16.889 1.00 93.81 194 ASN A O 1
ATOM 1596 N N . GLU A 1 195 ? -0.922 2.020 -15.798 1.00 93.00 195 GLU A N 1
ATOM 1597 C CA . GLU A 1 195 ? 0.104 1.766 -16.813 1.00 93.00 195 GLU A CA 1
ATOM 1598 C C . GLU A 1 195 ? 0.567 0.304 -16.841 1.00 93.00 195 GLU A C 1
ATOM 1600 O O . GLU A 1 195 ? 0.889 -0.233 -17.899 1.00 93.00 195 GLU A O 1
ATOM 1605 N N . THR A 1 196 ? 0.609 -0.350 -15.678 1.00 91.31 196 THR A N 1
ATOM 1606 C CA . THR A 1 196 ? 1.233 -1.677 -15.527 1.00 91.31 196 THR A CA 1
ATOM 1607 C C . THR A 1 196 ? 0.245 -2.842 -15.520 1.00 91.31 196 THR A C 1
ATOM 1609 O O . THR A 1 196 ? 0.637 -3.963 -15.846 1.00 91.31 196 THR A O 1
ATOM 1612 N N . CYS A 1 197 ? -1.021 -2.601 -15.166 1.00 89.75 197 CYS A N 1
ATOM 1613 C CA . CYS A 1 197 ? -2.050 -3.633 -15.022 1.00 89.75 197 CYS A CA 1
ATOM 1614 C C . CYS A 1 197 ? -3.250 -3.367 -15.960 1.00 89.75 197 CYS A C 1
ATOM 1616 O O . CYS A 1 197 ? -4.247 -2.803 -15.516 1.00 89.75 197 CYS A O 1
ATOM 1618 N N . PRO A 1 198 ? -3.230 -3.740 -17.249 1.00 81.38 198 PRO A N 1
ATOM 1619 C CA . PRO A 1 198 ? -4.415 -3.699 -18.106 1.00 81.38 198 PRO A CA 1
ATOM 1620 C C . PRO A 1 198 ? -5.608 -4.433 -17.475 1.00 81.38 198 PRO A C 1
ATOM 1622 O O . PRO A 1 198 ? -5.450 -5.462 -16.813 1.00 81.38 198 PRO A O 1
ATOM 1625 N N . GLU A 1 199 ? -6.801 -3.869 -17.670 1.00 73.56 199 GLU A N 1
ATOM 1626 C CA . GLU A 1 199 ? -8.061 -4.528 -17.318 1.00 73.56 199 GLU A CA 1
ATOM 1627 C C . GLU A 1 199 ? -8.271 -5.709 -18.279 1.00 73.56 199 GLU A C 1
ATOM 1629 O O . GLU A 1 199 ? -8.038 -5.578 -19.482 1.00 73.56 199 GLU A O 1
ATOM 1634 N N . SER A 1 200 ? -8.633 -6.869 -17.728 1.00 58.06 200 SER A N 1
ATOM 1635 C CA . SER A 1 200 ? -8.973 -8.078 -18.488 1.00 58.06 200 SER A CA 1
ATOM 1636 C C . SER A 1 200 ? -10.399 -8.045 -19.010 1.00 58.06 200 SER A C 1
ATOM 1638 O O . SER A 1 200 ? -11.273 -7.699 -18.180 1.00 58.06 200 SER A O 1
#